Protein AF-A0A256YJS2-F1 (afdb_monomer_lite)

Sequence (309 aa):
MVYIFESTSNKIGFIYLKHQYNNNNFRGDKDERNNIIFSRILRRILLIERIQVTLVKFGATTTSMWKSIVEFSTQYTTWLIVFFVLTLAEEKVPITVTFFNEFIVPLTVFIALVIIGLLIGGFLGKLTKDTLITIGLEDGLAKYKIADTLGGVPVSSILSTIVKWYVFLLFVSQAVEKLLSETAILTETMKSLMSYVPNAILGLLVLLISLVIADFAANRIRVRRVSFGELFAIAVEVVIIFFGVVLALPRLFNIDDPEVFQTSLGVMTQSFQILIVGIAVGLAIAIGLGLKDSIAKVGGKLREGTGQG

Secondary structure (DSSP, 8-state):
---------------------------STTHHHHHHHHHHHHHHHH--HHHHHHHHHTTSS-HHHHHHHHHHHHHHHHHHHHHHHHHHH-TT-HHHHHHIIIIIHHHHHHHHHHHHHHHHHHHHHHHHHHHHHHTTHHHHHHTTTHHHHTTT--HHHHHHHHHHHHHHHHHHHHHHHHHH-TTSHHHHHHHHHHHHHHHHHHHHHHHHHHHHHHHHHHHHHHTS--TTHHHHHHHHHHHHHHHHHHHHHHHHTT---HHHIIIIIHHHHHHHHHHHHHHHHHHHHHHHHHHHHHHHHHHHHHHHHTS--

Structure (mmCIF, N/CA/C/O backbone):
data_AF-A0A256YJS2-F1
#
_entry.id   AF-A0A256YJS2-F1
#
loop_
_atom_site.group_PDB
_atom_site.id
_atom_site.type_symbol
_atom_site.label_atom_id
_atom_site.label_alt_id
_atom_site.label_comp_id
_atom_site.label_asym_id
_atom_site.label_entity_id
_atom_site.label_seq_id
_atom_site.pdbx_PDB_ins_code
_atom_site.Cartn_x
_atom_site.Cartn_y
_atom_site.Cartn_z
_atom_site.occupancy
_atom_site.B_iso_or_equiv
_atom_site.auth_seq_id
_atom_site.auth_comp_id
_atom_site.auth_asym_id
_atom_site.auth_atom_id
_atom_site.pdbx_PDB_model_num
ATOM 1 N N . MET A 1 1 ? 18.464 51.320 -48.155 1.00 30.30 1 MET A N 1
ATOM 2 C CA . MET A 1 1 ? 18.403 51.195 -49.630 1.00 30.30 1 MET A CA 1
ATOM 3 C C . MET A 1 1 ? 18.700 49.743 -49.954 1.00 30.30 1 MET A C 1
ATOM 5 O O . MET A 1 1 ? 19.737 49.294 -49.508 1.00 30.30 1 MET A O 1
ATOM 9 N N . VAL A 1 2 ? 17.897 48.919 -50.616 1.00 31.09 2 VAL A N 1
ATOM 10 C CA . VAL A 1 2 ? 16.600 49.015 -51.297 1.00 31.09 2 VAL A CA 1
A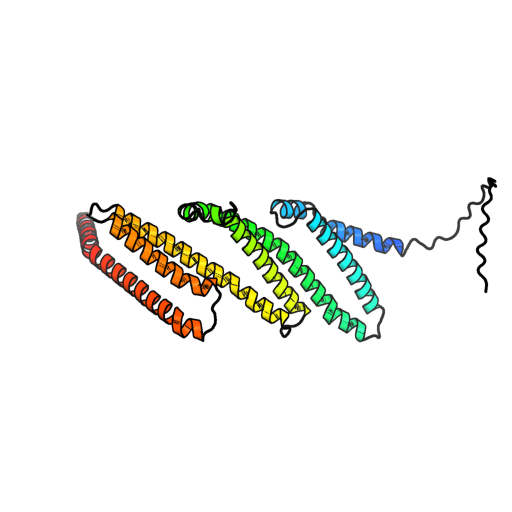TOM 11 C C . VAL A 1 2 ? 16.061 47.571 -51.298 1.00 31.09 2 VAL A C 1
ATOM 13 O O . VAL A 1 2 ? 16.825 46.635 -51.518 1.00 31.09 2 VAL A O 1
ATOM 16 N N . TYR A 1 3 ? 14.771 47.401 -51.011 1.00 30.03 3 TYR A N 1
ATOM 17 C CA . TYR A 1 3 ? 14.003 46.176 -51.257 1.00 30.03 3 TYR A CA 1
ATOM 18 C C . TYR A 1 3 ? 13.788 45.999 -52.760 1.00 30.03 3 TYR A C 1
ATOM 20 O O . TYR A 1 3 ? 13.344 46.967 -53.367 1.00 30.03 3 TYR A O 1
ATOM 28 N N . ILE A 1 4 ? 13.932 44.788 -53.314 1.00 30.95 4 ILE A N 1
ATOM 29 C CA . ILE A 1 4 ? 13.121 44.368 -54.472 1.00 30.95 4 ILE A CA 1
ATOM 30 C C . ILE A 1 4 ? 12.688 42.905 -54.299 1.00 30.95 4 ILE A C 1
ATOM 32 O O . ILE A 1 4 ? 13.479 41.969 -54.376 1.00 30.95 4 ILE A O 1
ATOM 36 N N . PHE A 1 5 ? 11.391 42.769 -54.036 1.00 30.64 5 PHE A N 1
ATOM 37 C CA . PHE A 1 5 ? 10.534 41.639 -54.375 1.00 30.64 5 PHE A CA 1
ATOM 38 C C . PHE A 1 5 ? 10.355 41.638 -55.898 1.00 30.64 5 PHE A C 1
ATOM 40 O O . PHE A 1 5 ? 10.007 42.684 -56.440 1.00 30.64 5 PHE A O 1
ATOM 47 N N . GLU A 1 6 ? 10.471 40.497 -56.577 1.00 29.38 6 GLU A N 1
ATOM 48 C CA . GLU A 1 6 ? 9.817 40.352 -57.879 1.00 29.38 6 GLU A CA 1
ATOM 49 C C . GLU A 1 6 ? 9.182 38.967 -58.017 1.00 29.38 6 GLU A C 1
ATOM 51 O O . GLU A 1 6 ? 9.827 37.921 -58.013 1.00 29.38 6 GLU A O 1
ATOM 56 N N . SER A 1 7 ? 7.855 39.017 -58.050 1.00 30.39 7 SER A N 1
ATOM 57 C CA . SER A 1 7 ? 6.921 37.953 -58.371 1.00 30.39 7 SER A CA 1
ATOM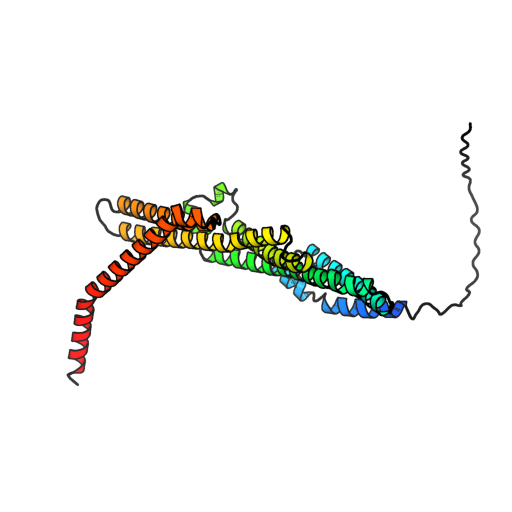 58 C C . SER A 1 7 ? 6.718 37.950 -59.881 1.00 30.39 7 SER A C 1
ATOM 60 O O . SER A 1 7 ? 6.403 38.991 -60.452 1.00 30.39 7 SER A O 1
ATOM 62 N N . THR A 1 8 ? 6.804 36.787 -60.520 1.00 31.95 8 THR A N 1
ATOM 63 C CA . THR A 1 8 ? 6.160 36.562 -61.820 1.00 31.95 8 THR A CA 1
ATOM 64 C C . THR A 1 8 ? 5.556 35.164 -61.871 1.00 31.95 8 THR A C 1
ATOM 66 O O . THR A 1 8 ? 6.207 34.154 -62.112 1.00 31.95 8 THR A O 1
ATOM 69 N N . SER A 1 9 ? 4.246 35.130 -61.646 1.00 34.91 9 SER A N 1
ATOM 70 C CA . SER A 1 9 ? 3.352 34.079 -62.117 1.00 34.91 9 SER A CA 1
ATOM 71 C C . SER A 1 9 ? 3.087 34.290 -63.610 1.00 34.91 9 SER A C 1
ATOM 73 O O . SER A 1 9 ? 2.530 35.328 -63.962 1.00 34.91 9 SER A O 1
ATOM 75 N N . ASN A 1 10 ? 3.357 33.296 -64.468 1.00 27.66 10 ASN A N 1
ATOM 76 C CA . ASN A 1 10 ? 2.477 33.006 -65.609 1.00 27.66 10 ASN A CA 1
ATOM 77 C C . ASN A 1 10 ? 2.738 31.629 -66.264 1.00 27.66 10 ASN A C 1
ATOM 79 O O . ASN A 1 10 ? 3.735 31.416 -66.938 1.00 27.66 10 ASN A O 1
ATOM 83 N N . LYS A 1 11 ? 1.779 30.719 -66.053 1.00 30.27 11 LYS A N 1
ATOM 84 C CA . LYS A 1 11 ? 0.994 29.991 -67.070 1.00 30.27 11 LYS A CA 1
ATOM 85 C C . LYS A 1 11 ? 1.666 29.338 -68.309 1.00 30.27 11 LYS A C 1
ATOM 87 O O . LYS A 1 11 ? 2.123 30.015 -69.217 1.00 30.27 11 LYS A O 1
ATOM 92 N N . ILE A 1 12 ? 1.352 28.033 -68.414 1.00 30.50 12 ILE A N 1
ATOM 93 C CA . ILE A 1 12 ? 1.057 27.194 -69.606 1.00 30.50 12 ILE A CA 1
ATOM 94 C C . ILE A 1 12 ? 2.224 26.382 -70.194 1.00 30.50 12 ILE A C 1
ATOM 96 O O . ILE A 1 12 ? 3.203 26.925 -70.686 1.00 30.50 12 ILE A O 1
ATOM 100 N N . GLY A 1 13 ? 2.035 25.054 -70.237 1.00 28.41 13 GLY A N 1
ATOM 101 C CA . GLY A 1 13 ? 2.868 24.138 -71.020 1.00 28.41 13 GLY A CA 1
ATOM 102 C C . GLY A 1 13 ? 2.648 22.655 -70.706 1.00 28.41 13 GLY A C 1
ATOM 103 O O . GLY A 1 13 ? 3.563 21.985 -70.245 1.00 28.41 13 GLY A O 1
ATOM 104 N N . PHE A 1 14 ? 1.442 22.129 -70.943 1.00 32.56 14 PHE A N 1
ATOM 105 C CA . PHE A 1 14 ? 1.222 20.682 -71.068 1.00 32.56 14 PHE A CA 1
ATOM 106 C C . PHE A 1 14 ? 1.940 20.188 -72.332 1.00 32.56 14 PHE A C 1
ATOM 108 O O . PHE A 1 14 ? 1.464 20.474 -73.427 1.00 32.56 14 PHE A O 1
ATOM 115 N N . ILE A 1 15 ? 3.033 19.430 -72.205 1.00 36.19 15 ILE A N 1
ATOM 116 C CA . ILE A 1 15 ? 3.540 18.575 -73.289 1.00 36.19 15 ILE A CA 1
ATOM 117 C C . ILE A 1 15 ? 3.984 17.233 -72.699 1.00 36.19 15 ILE A C 1
ATOM 119 O O . ILE A 1 15 ? 4.906 17.137 -71.894 1.00 36.19 15 ILE A O 1
ATOM 123 N N . TYR A 1 16 ? 3.264 16.200 -73.124 1.00 32.75 16 TYR A N 1
ATOM 124 C CA . TYR A 1 16 ? 3.598 14.785 -73.030 1.00 32.75 16 TYR A CA 1
ATOM 125 C C . TYR A 1 16 ? 5.025 14.502 -73.507 1.00 32.75 16 TYR A C 1
ATOM 127 O O . TYR A 1 16 ? 5.319 14.832 -74.647 1.00 32.75 16 TYR A O 1
ATOM 135 N N . LEU A 1 17 ? 5.818 13.731 -72.753 1.00 33.88 17 LEU A N 1
ATOM 136 C CA . LEU A 1 17 ? 6.709 12.730 -73.353 1.00 33.88 17 LEU A CA 1
ATOM 137 C C . LEU A 1 17 ? 6.884 11.509 -72.434 1.00 33.88 17 LEU A C 1
ATOM 139 O O . LEU A 1 17 ? 7.358 11.580 -71.305 1.00 33.88 17 LEU A O 1
ATOM 143 N N . LYS A 1 18 ? 6.458 10.374 -72.989 1.00 31.28 18 LYS A N 1
ATOM 144 C CA . LYS A 1 18 ? 6.558 8.995 -72.513 1.00 31.28 18 LYS A CA 1
ATOM 145 C C . LYS A 1 18 ? 7.752 8.348 -73.220 1.00 31.28 18 LYS A C 1
ATOM 147 O O . LYS A 1 18 ? 7.664 8.185 -74.429 1.00 31.28 18 LYS A O 1
ATOM 152 N N . HIS A 1 19 ? 8.807 7.995 -72.481 1.00 32.94 19 HIS A N 1
ATOM 153 C CA . HIS A 1 19 ? 9.897 7.024 -72.762 1.00 32.94 19 HIS A CA 1
ATOM 154 C C . HIS A 1 19 ? 11.110 7.467 -71.916 1.00 32.94 19 HIS A C 1
ATOM 156 O O . HIS A 1 19 ? 11.418 8.646 -71.900 1.00 32.94 19 HIS A O 1
ATOM 162 N N . GLN A 1 20 ? 11.835 6.656 -71.149 1.00 34.19 20 GLN A N 1
ATOM 163 C CA . GLN A 1 20 ? 12.328 5.307 -71.383 1.00 34.19 20 GLN A CA 1
ATOM 164 C C . GLN A 1 20 ? 12.444 4.546 -70.057 1.00 34.19 20 GLN A C 1
ATOM 166 O O . GLN A 1 20 ? 12.864 5.083 -69.034 1.00 34.19 20 GLN A O 1
ATOM 171 N N . TYR A 1 21 ? 12.123 3.262 -70.133 1.00 36.22 21 TYR A N 1
ATOM 172 C CA . TYR A 1 21 ? 12.424 2.236 -69.148 1.00 36.22 21 TYR A CA 1
ATOM 173 C C . TYR A 1 21 ? 13.937 1.970 -69.208 1.00 36.22 21 TYR A C 1
ATOM 175 O O . TYR A 1 21 ? 14.417 1.467 -70.221 1.00 36.22 21 TYR A O 1
ATOM 183 N N . ASN A 1 22 ? 14.699 2.320 -68.168 1.00 32.09 22 ASN A N 1
ATOM 184 C CA . ASN A 1 22 ? 16.084 1.864 -68.035 1.00 32.09 22 ASN A CA 1
ATOM 185 C C . ASN A 1 22 ? 16.270 1.148 -66.696 1.00 32.09 22 ASN A C 1
ATOM 187 O O . ASN A 1 22 ? 16.395 1.749 -65.631 1.00 32.09 22 ASN A O 1
ATOM 191 N N . ASN A 1 23 ? 16.221 -0.171 -66.813 1.00 40.12 23 ASN A N 1
ATOM 192 C CA . ASN A 1 23 ? 16.629 -1.161 -65.841 1.00 40.12 23 ASN A CA 1
ATOM 193 C C . ASN A 1 23 ? 18.144 -1.042 -65.635 1.00 40.12 23 ASN A C 1
ATOM 195 O O . ASN A 1 23 ? 18.861 -1.155 -66.621 1.00 40.12 23 ASN A O 1
ATOM 199 N N . ASN A 1 24 ? 18.599 -0.789 -64.402 1.00 38.22 24 ASN A N 1
ATOM 200 C CA . ASN A 1 24 ? 19.856 -1.287 -63.818 1.00 38.22 24 ASN A CA 1
ATOM 201 C C . ASN A 1 24 ? 20.156 -0.560 -62.498 1.00 38.22 24 ASN A C 1
ATOM 203 O O . ASN A 1 24 ? 20.776 0.498 -62.490 1.00 38.22 24 ASN A O 1
ATOM 207 N N . ASN A 1 25 ? 19.748 -1.154 -61.373 1.00 34.34 25 ASN A N 1
ATOM 208 C CA . ASN A 1 25 ? 20.649 -1.361 -60.233 1.00 34.34 25 ASN A CA 1
ATOM 209 C C . ASN A 1 25 ? 19.968 -2.228 -59.166 1.00 34.34 25 ASN A C 1
ATOM 211 O O . ASN A 1 25 ? 19.361 -1.753 -58.209 1.00 34.34 25 ASN A O 1
ATOM 215 N N . PHE A 1 26 ? 20.127 -3.542 -59.332 1.00 45.09 26 PHE A N 1
ATOM 216 C CA . PHE A 1 26 ? 20.012 -4.525 -58.259 1.00 45.09 26 PHE A CA 1
ATOM 217 C C . PHE A 1 26 ? 21.102 -4.255 -57.215 1.00 45.09 26 PHE A C 1
ATOM 219 O O . PHE A 1 26 ? 22.196 -4.813 -57.277 1.00 45.09 26 PHE A O 1
ATOM 226 N N . ARG A 1 27 ? 20.822 -3.363 -56.264 1.00 47.16 27 ARG A N 1
ATOM 227 C CA . ARG A 1 27 ? 21.679 -3.141 -55.089 1.00 47.16 27 ARG A CA 1
ATOM 228 C C . ARG A 1 27 ? 20.911 -2.610 -53.869 1.00 47.16 27 ARG A C 1
ATOM 230 O O . ARG A 1 27 ? 21.462 -1.854 -53.085 1.00 47.16 27 ARG A O 1
ATOM 237 N N . GLY A 1 28 ? 19.648 -3.023 -53.712 1.00 43.34 28 GLY A N 1
ATOM 238 C CA . GLY A 1 28 ? 18.776 -2.607 -52.598 1.00 43.34 28 GLY A CA 1
ATOM 239 C C . GLY A 1 28 ? 18.196 -3.732 -51.727 1.00 43.34 28 GLY A C 1
ATOM 240 O O . GLY A 1 28 ? 17.506 -3.447 -50.765 1.00 43.34 28 GLY A O 1
ATOM 241 N N . ASP A 1 29 ? 18.461 -5.011 -52.014 1.00 44.81 29 ASP A N 1
ATOM 242 C CA . ASP A 1 29 ? 17.643 -6.115 -51.461 1.00 44.81 29 ASP A CA 1
ATOM 243 C C . ASP A 1 29 ? 18.334 -6.951 -50.355 1.00 44.81 29 ASP A C 1
ATOM 245 O O . ASP A 1 29 ? 17.855 -8.014 -49.965 1.00 44.81 29 ASP A O 1
ATOM 249 N N . LYS A 1 30 ? 19.497 -6.549 -49.828 1.00 46.41 30 LYS A N 1
ATOM 250 C CA . LYS A 1 30 ? 20.119 -7.276 -48.693 1.00 46.41 30 LYS A CA 1
ATOM 251 C C . LYS A 1 30 ? 20.007 -6.546 -47.358 1.00 46.41 30 LYS A C 1
ATOM 253 O O . LYS A 1 30 ? 19.754 -7.212 -46.358 1.00 46.41 30 LYS A O 1
ATOM 258 N N . ASP A 1 31 ? 20.045 -5.218 -47.355 1.00 44.56 31 ASP A N 1
ATOM 259 C CA . ASP A 1 31 ? 19.907 -4.438 -46.119 1.00 44.56 31 ASP A CA 1
ATOM 260 C C . ASP A 1 31 ? 18.442 -4.218 -45.714 1.00 44.56 31 ASP A C 1
ATOM 262 O O . ASP A 1 31 ? 18.120 -4.174 -44.528 1.00 44.56 31 ASP A O 1
ATOM 266 N N . GLU A 1 32 ? 17.516 -4.210 -46.677 1.00 44.19 32 GLU A N 1
ATOM 267 C CA . GLU A 1 32 ? 16.087 -4.063 -46.389 1.00 44.19 32 GLU A CA 1
ATOM 268 C C . GLU A 1 32 ? 15.458 -5.364 -45.858 1.00 44.19 32 GLU A C 1
ATOM 270 O O . GLU A 1 32 ? 14.508 -5.321 -45.084 1.00 44.19 32 GLU A O 1
ATOM 275 N N . ARG A 1 33 ? 16.022 -6.543 -46.167 1.00 45.91 33 ARG A N 1
ATOM 276 C CA . ARG A 1 33 ? 15.483 -7.839 -45.703 1.00 45.91 33 ARG A CA 1
ATOM 277 C C . ARG A 1 33 ? 15.762 -8.156 -44.233 1.00 45.91 33 ARG A C 1
ATOM 279 O O . ARG A 1 33 ? 14.938 -8.825 -43.605 1.00 45.91 33 ARG A O 1
ATOM 286 N N . ASN A 1 34 ? 16.856 -7.659 -43.660 1.00 45.38 34 ASN A N 1
ATOM 287 C CA . ASN A 1 34 ? 17.227 -7.971 -42.274 1.00 45.38 34 ASN A CA 1
ATOM 288 C C . ASN A 1 34 ? 16.358 -7.227 -41.240 1.00 45.38 34 ASN A C 1
ATOM 290 O O . ASN A 1 34 ? 16.060 -7.778 -40.180 1.00 45.38 34 ASN A O 1
ATOM 294 N N . ASN A 1 35 ? 15.821 -6.052 -41.588 1.00 48.25 35 ASN A N 1
ATOM 295 C CA . ASN A 1 35 ? 14.895 -5.295 -40.731 1.00 48.25 35 ASN A CA 1
ATOM 296 C C . ASN A 1 35 ? 13.455 -5.863 -40.697 1.00 48.25 35 ASN A C 1
ATOM 298 O O . ASN A 1 35 ? 12.666 -5.537 -39.804 1.00 48.25 35 ASN A O 1
ATOM 302 N N . ILE A 1 36 ? 13.091 -6.758 -41.625 1.00 54.09 36 ILE A N 1
ATOM 303 C CA . ILE A 1 36 ? 11.715 -7.283 -41.755 1.00 54.09 36 ILE A CA 1
ATOM 304 C C . ILE A 1 36 ? 11.536 -8.613 -40.996 1.00 54.09 36 ILE A C 1
ATOM 306 O O . ILE A 1 36 ? 10.408 -9.037 -40.730 1.00 54.09 36 ILE A O 1
ATOM 310 N N . ILE A 1 37 ? 12.620 -9.306 -40.637 1.00 57.62 37 ILE A N 1
ATOM 311 C CA . ILE A 1 37 ? 12.537 -10.609 -39.953 1.00 57.62 37 ILE A CA 1
ATOM 312 C C . ILE A 1 37 ? 12.314 -10.413 -38.449 1.00 57.62 37 ILE A C 1
ATOM 314 O O . ILE A 1 37 ? 11.417 -11.025 -37.868 1.00 57.62 37 ILE A O 1
ATOM 318 N N . PHE A 1 38 ? 13.066 -9.509 -37.823 1.00 52.19 38 PHE A N 1
ATOM 319 C CA . PHE A 1 38 ? 13.037 -9.340 -36.370 1.00 52.19 38 PHE A CA 1
ATOM 320 C C . PHE A 1 38 ? 11.762 -8.640 -35.868 1.00 52.19 38 PHE A C 1
ATOM 322 O O . PHE A 1 38 ? 11.139 -9.086 -34.903 1.00 52.19 38 PHE A O 1
ATOM 329 N N . SER A 1 39 ? 11.288 -7.624 -36.597 1.00 53.19 39 SER A N 1
ATOM 330 C CA . SER A 1 39 ? 10.003 -6.957 -36.334 1.00 53.19 39 SER A CA 1
ATOM 331 C C . SER A 1 39 ? 8.805 -7.911 -36.451 1.00 53.19 39 SER A C 1
ATOM 333 O O . SER A 1 39 ? 7.825 -7.765 -35.718 1.00 53.19 39 SER A O 1
ATOM 335 N N . ARG A 1 40 ? 8.893 -8.945 -37.303 1.00 56.50 40 ARG A N 1
ATOM 336 C CA . ARG A 1 40 ? 7.886 -10.016 -37.397 1.00 56.50 40 ARG A CA 1
ATOM 337 C C . ARG A 1 40 ? 7.896 -10.960 -36.189 1.00 56.50 40 ARG A C 1
ATOM 339 O O . ARG A 1 40 ? 6.823 -11.411 -35.787 1.00 56.50 40 ARG A O 1
ATOM 346 N N . ILE A 1 41 ? 9.061 -11.246 -35.604 1.00 57.44 41 ILE A N 1
ATOM 347 C CA . ILE A 1 41 ? 9.202 -12.149 -34.446 1.00 57.44 41 ILE A CA 1
ATOM 348 C C . ILE A 1 41 ? 8.777 -11.445 -33.151 1.00 57.44 41 ILE A C 1
ATOM 350 O O . ILE A 1 41 ? 7.949 -11.985 -32.417 1.00 57.44 41 ILE A O 1
ATOM 354 N N . LEU A 1 42 ? 9.240 -10.212 -32.912 1.00 53.41 42 LEU A N 1
ATOM 355 C CA . LEU A 1 42 ? 8.804 -9.405 -31.764 1.00 53.41 42 LEU A CA 1
ATOM 356 C C . LEU A 1 42 ? 7.297 -9.139 -31.793 1.00 53.41 42 LEU A C 1
ATOM 358 O O . LEU A 1 42 ? 6.638 -9.293 -30.766 1.00 53.41 42 LEU A O 1
ATOM 362 N N . ARG A 1 43 ? 6.721 -8.841 -32.970 1.00 52.91 43 ARG A N 1
ATOM 363 C CA . ARG A 1 43 ? 5.261 -8.735 -33.106 1.00 52.91 43 ARG A CA 1
ATOM 364 C C . ARG A 1 43 ? 4.552 -10.017 -32.687 1.00 52.91 43 ARG A C 1
ATOM 366 O O . ARG A 1 43 ? 3.554 -9.924 -31.993 1.00 52.91 43 ARG A O 1
ATOM 373 N N . ARG A 1 44 ? 5.033 -11.204 -33.067 1.00 54.34 44 ARG A N 1
ATOM 374 C CA . ARG A 1 44 ? 4.370 -12.467 -32.690 1.00 54.34 44 ARG A CA 1
ATOM 375 C C . ARG A 1 44 ? 4.471 -12.796 -31.198 1.00 54.34 44 ARG A C 1
ATOM 377 O O . ARG A 1 44 ? 3.577 -13.464 -30.692 1.00 54.34 44 ARG A O 1
ATOM 384 N N . ILE A 1 45 ? 5.518 -12.340 -30.510 1.00 55.75 45 ILE A N 1
ATOM 385 C CA . ILE A 1 45 ? 5.739 -12.627 -29.082 1.00 55.75 45 ILE A CA 1
ATOM 386 C C . ILE A 1 45 ? 5.041 -11.597 -28.175 1.00 55.75 45 ILE A C 1
ATOM 388 O O . ILE A 1 45 ? 4.454 -11.981 -27.169 1.00 55.75 45 ILE A O 1
ATOM 392 N N . LEU A 1 46 ? 5.048 -10.305 -28.533 1.00 52.62 46 LEU A N 1
ATOM 393 C CA . LEU A 1 46 ? 4.414 -9.233 -27.744 1.00 52.62 46 LEU A CA 1
ATOM 394 C C . LEU A 1 46 ? 2.931 -8.993 -28.090 1.00 52.62 46 LEU A C 1
ATOM 396 O O . LEU A 1 46 ? 2.193 -8.499 -27.240 1.00 52.62 46 LEU A O 1
ATOM 400 N N . LEU A 1 47 ? 2.457 -9.371 -29.288 1.00 54.22 47 LEU A N 1
ATOM 401 C CA . LEU A 1 47 ? 1.036 -9.290 -29.680 1.00 54.22 47 LEU A CA 1
ATOM 402 C C . LEU A 1 47 ? 0.276 -10.582 -29.378 1.00 54.22 47 LEU A C 1
ATOM 404 O O . LEU A 1 47 ? -0.500 -11.078 -30.198 1.00 54.22 47 LEU A O 1
ATOM 408 N N . ILE A 1 48 ? 0.465 -11.147 -28.192 1.00 56.75 48 ILE A N 1
ATOM 409 C CA . ILE A 1 48 ? -0.489 -12.142 -27.721 1.00 56.75 48 ILE A CA 1
ATOM 410 C C . ILE A 1 48 ? -1.776 -11.365 -27.398 1.00 56.75 48 ILE A C 1
ATOM 412 O O . ILE A 1 48 ? -1.923 -10.838 -26.298 1.00 56.75 48 ILE A O 1
ATOM 416 N N . GLU A 1 49 ? -2.714 -11.277 -28.351 1.00 57.62 49 GLU A N 1
ATOM 417 C CA . GLU A 1 49 ? -4.045 -10.656 -28.168 1.00 57.62 49 GLU A CA 1
ATOM 418 C C . GLU A 1 49 ? -4.722 -11.131 -26.871 1.00 57.62 49 GLU A C 1
ATOM 420 O O . GLU A 1 49 ? -5.404 -10.367 -26.189 1.00 57.62 49 GLU A O 1
ATOM 425 N N . ARG A 1 50 ? -4.463 -12.382 -26.465 1.00 60.97 50 ARG A N 1
ATOM 426 C CA . ARG A 1 50 ? -4.927 -12.943 -25.189 1.00 60.97 50 ARG A CA 1
ATOM 427 C C . ARG A 1 50 ? -4.482 -12.142 -23.963 1.00 60.97 50 ARG A C 1
ATOM 429 O O . ARG A 1 50 ? -5.278 -12.012 -23.040 1.00 60.97 50 ARG A O 1
ATOM 436 N N . ILE A 1 51 ? -3.252 -11.624 -23.918 1.00 63.31 51 ILE A N 1
ATOM 437 C CA . ILE A 1 51 ? -2.745 -10.875 -22.755 1.00 63.31 51 ILE A CA 1
ATOM 438 C C . ILE A 1 51 ? -3.455 -9.524 -22.664 1.00 63.31 51 ILE A C 1
ATOM 440 O O . ILE A 1 51 ? -3.923 -9.157 -21.589 1.00 63.31 51 ILE A O 1
ATOM 444 N N . GLN A 1 52 ? -3.622 -8.840 -23.799 1.00 69.31 52 GLN A N 1
ATOM 445 C CA . GLN A 1 52 ? -4.375 -7.589 -23.873 1.00 69.31 52 GLN A CA 1
ATOM 446 C C . GLN A 1 52 ? -5.808 -7.772 -23.369 1.00 69.31 52 GLN A C 1
ATOM 448 O O . GLN A 1 52 ? -6.253 -7.031 -22.496 1.00 69.31 52 GLN A O 1
ATOM 453 N N . VAL A 1 53 ? -6.527 -8.774 -23.886 1.00 66.88 53 VAL A N 1
ATOM 454 C CA . VAL A 1 53 ? -7.924 -9.030 -23.502 1.00 66.88 53 VAL A CA 1
ATOM 455 C C . VAL A 1 53 ? -8.034 -9.316 -22.005 1.00 66.88 53 VAL A C 1
ATOM 457 O O . VAL A 1 53 ? -8.928 -8.792 -21.343 1.00 66.88 53 VAL A O 1
ATOM 460 N N . THR A 1 54 ? -7.101 -10.085 -21.445 1.00 67.31 54 THR A N 1
ATOM 461 C CA . THR A 1 54 ? -7.072 -10.387 -20.012 1.00 67.31 54 THR A CA 1
ATOM 462 C C . THR A 1 54 ? -6.775 -9.141 -19.169 1.00 67.31 54 THR A C 1
ATOM 464 O O . THR A 1 54 ? -7.523 -8.843 -18.241 1.00 67.31 54 THR A O 1
ATOM 467 N N . LEU A 1 55 ? -5.744 -8.363 -19.504 1.00 66.62 55 LEU A N 1
ATOM 468 C CA . LEU A 1 55 ? -5.347 -7.172 -18.740 1.00 66.62 55 LEU A CA 1
ATOM 469 C C . LEU A 1 55 ? -6.379 -6.040 -18.810 1.00 66.62 55 LEU A C 1
ATOM 471 O O . LEU A 1 55 ? -6.637 -5.383 -17.799 1.00 66.62 55 LEU A O 1
ATOM 475 N N . VAL A 1 56 ? -7.008 -5.849 -19.973 1.00 72.25 56 VAL A N 1
ATOM 476 C CA . VAL A 1 56 ? -8.097 -4.880 -20.157 1.00 72.25 56 VAL A CA 1
ATOM 477 C C . VAL A 1 56 ? -9.341 -5.326 -19.388 1.00 72.25 56 VAL A C 1
ATOM 479 O O . VAL A 1 56 ? -9.946 -4.520 -18.683 1.00 72.25 56 VAL A O 1
ATOM 482 N N . LYS A 1 57 ? -9.687 -6.622 -19.418 1.00 72.75 57 LYS A N 1
ATOM 483 C CA . LYS A 1 57 ? -10.794 -7.184 -18.619 1.00 72.75 57 LYS A CA 1
ATOM 484 C C . LYS A 1 57 ? -10.573 -7.020 -17.111 1.00 72.75 57 LYS A C 1
ATOM 486 O O . LYS A 1 57 ? -11.531 -6.848 -16.355 1.00 72.75 57 LYS A O 1
ATOM 491 N N . PHE A 1 58 ? -9.325 -7.073 -16.654 1.00 65.88 58 PHE A N 1
ATOM 492 C CA . PHE A 1 58 ? -8.978 -6.828 -15.254 1.00 65.88 58 PHE A CA 1
ATOM 493 C C . PHE A 1 58 ? -8.908 -5.340 -14.882 1.00 65.88 58 PHE A C 1
ATOM 495 O O . PHE A 1 58 ? -8.719 -5.035 -13.710 1.00 65.88 58 PHE A O 1
ATOM 502 N N . GLY A 1 59 ? -9.101 -4.414 -15.831 1.00 65.31 59 GLY A N 1
ATOM 503 C CA . GLY A 1 59 ? -8.998 -2.972 -15.579 1.00 65.31 59 GLY A CA 1
ATOM 504 C C . GLY A 1 59 ? -7.573 -2.513 -15.250 1.00 65.31 59 GLY A C 1
ATOM 505 O O . GLY A 1 59 ? -7.377 -1.411 -14.731 1.00 65.31 59 GLY A O 1
ATOM 506 N N . ALA A 1 60 ? -6.575 -3.357 -15.533 1.00 66.75 60 ALA A N 1
ATOM 507 C CA . ALA A 1 60 ? -5.179 -3.070 -15.242 1.00 66.75 60 ALA A CA 1
ATOM 508 C C . ALA A 1 60 ? -4.598 -2.041 -16.221 1.00 66.75 60 ALA A C 1
ATOM 510 O O . ALA A 1 60 ? -3.827 -1.173 -15.821 1.00 66.75 60 ALA A O 1
ATOM 511 N N . THR A 1 61 ? -5.020 -2.089 -17.488 1.00 69.50 61 THR A N 1
ATOM 512 C CA . THR A 1 61 ? -4.649 -1.125 -18.537 1.00 69.50 61 THR A CA 1
ATOM 513 C C . THR A 1 61 ? -5.832 -0.874 -19.475 1.00 69.50 61 THR A C 1
ATOM 515 O O . THR A 1 61 ? -6.719 -1.718 -19.605 1.00 69.50 61 THR A O 1
ATOM 518 N N . THR A 1 62 ? -5.880 0.289 -20.128 1.00 77.56 62 THR A N 1
ATOM 519 C CA . THR A 1 62 ? -6.824 0.538 -21.232 1.00 77.56 62 THR A CA 1
ATOM 520 C C . THR A 1 62 ? -6.251 0.002 -22.547 1.00 77.56 62 THR A C 1
ATOM 522 O O . THR A 1 62 ? -5.037 -0.148 -22.683 1.00 77.56 62 THR A O 1
ATOM 525 N N . THR A 1 63 ? -7.097 -0.235 -23.557 1.00 76.56 63 THR A N 1
ATOM 526 C CA . THR A 1 63 ? -6.642 -0.649 -24.900 1.00 76.56 63 THR A CA 1
ATOM 527 C C . THR A 1 63 ? -5.621 0.325 -25.494 1.00 76.56 63 THR A C 1
ATOM 529 O O . THR A 1 63 ? -4.652 -0.102 -26.120 1.00 76.56 63 THR A O 1
ATOM 532 N N . SER A 1 64 ? -5.812 1.630 -25.270 1.00 76.25 64 SER A N 1
ATOM 533 C CA . SER A 1 64 ? -4.869 2.656 -25.715 1.00 76.25 64 SER A CA 1
ATOM 534 C C . SER A 1 64 ? -3.544 2.578 -24.960 1.00 76.25 64 SER A C 1
ATOM 536 O O . SER A 1 64 ? -2.501 2.542 -25.601 1.00 76.25 64 SER A O 1
ATOM 538 N N . MET A 1 65 ? -3.570 2.466 -23.626 1.00 71.81 65 MET A N 1
ATOM 539 C CA . MET A 1 65 ? -2.349 2.343 -22.821 1.00 71.81 65 MET A CA 1
ATOM 540 C C . MET A 1 65 ? -1.571 1.071 -23.154 1.00 71.81 65 MET A C 1
ATOM 542 O O . MET A 1 65 ? -0.353 1.125 -23.268 1.00 71.81 65 MET A O 1
ATOM 546 N N . TRP A 1 66 ? -2.253 -0.058 -23.361 1.00 77.50 66 TRP A N 1
ATOM 547 C CA . TRP A 1 66 ? -1.603 -1.302 -23.771 1.00 77.50 66 TRP A CA 1
ATOM 548 C C . TRP A 1 66 ? -0.879 -1.145 -25.108 1.00 77.50 66 TRP A C 1
ATOM 550 O O . TRP A 1 66 ? 0.286 -1.518 -25.233 1.00 77.50 66 TRP A O 1
ATOM 560 N N . LYS A 1 67 ? -1.546 -0.534 -26.093 1.00 78.12 67 LYS A N 1
ATOM 561 C CA . LYS A 1 67 ? -0.941 -0.248 -27.394 1.00 78.12 67 LYS A CA 1
ATOM 562 C C . LYS A 1 67 ? 0.295 0.642 -27.244 1.00 78.12 67 LYS A C 1
ATOM 564 O O . LYS A 1 67 ? 1.335 0.302 -27.797 1.00 78.12 67 LYS A O 1
ATOM 569 N N . SER A 1 68 ? 0.214 1.703 -26.440 1.00 81.06 68 SER A N 1
ATOM 570 C CA . SER A 1 68 ? 1.355 2.581 -26.163 1.00 81.06 68 SER A CA 1
ATOM 571 C C . SER A 1 68 ? 2.512 1.854 -25.475 1.00 81.06 68 SER A C 1
ATOM 573 O O . SER A 1 68 ? 3.657 2.071 -25.853 1.00 81.06 68 SER A O 1
ATOM 575 N N . ILE A 1 69 ? 2.238 0.968 -24.511 1.00 78.31 69 ILE A N 1
ATOM 576 C CA . ILE A 1 69 ? 3.272 0.156 -23.848 1.00 78.31 69 ILE A CA 1
ATOM 577 C C . ILE A 1 69 ? 3.970 -0.740 -24.873 1.00 78.31 69 ILE A C 1
ATOM 579 O O . ILE A 1 69 ? 5.194 -0.745 -24.947 1.00 78.31 69 ILE A O 1
ATOM 583 N N . VAL A 1 70 ? 3.206 -1.460 -25.697 1.00 77.62 70 VAL A N 1
ATOM 584 C CA . VAL A 1 70 ? 3.765 -2.362 -26.714 1.00 77.62 70 VAL A CA 1
ATOM 585 C C . VAL A 1 70 ? 4.572 -1.591 -27.761 1.00 77.62 70 VAL A C 1
ATOM 587 O O . VAL A 1 70 ? 5.663 -2.028 -28.131 1.00 77.62 70 VAL A O 1
ATOM 590 N N . GLU A 1 71 ? 4.067 -0.450 -28.233 1.00 78.38 71 GLU A N 1
ATOM 591 C CA . GLU A 1 71 ? 4.767 0.416 -29.189 1.00 78.38 71 GLU A CA 1
ATOM 592 C C . GLU A 1 71 ? 6.072 0.950 -28.599 1.00 78.38 71 GLU A C 1
ATOM 594 O O . GLU A 1 71 ? 7.125 0.809 -29.222 1.00 78.38 71 GLU A O 1
ATOM 599 N N . PHE A 1 72 ? 6.023 1.468 -27.371 1.00 79.25 72 PHE A N 1
ATOM 600 C CA . PHE A 1 72 ? 7.200 1.948 -26.660 1.00 79.25 72 PHE A CA 1
ATOM 601 C C . PHE A 1 72 ? 8.232 0.836 -26.450 1.00 79.25 72 PHE A C 1
ATOM 603 O O . PHE A 1 72 ? 9.395 1.020 -26.796 1.00 79.25 72 PHE A O 1
ATOM 610 N N . SER A 1 73 ? 7.823 -0.339 -25.957 1.00 77.00 73 SER A N 1
ATOM 611 C CA . SER A 1 73 ? 8.723 -1.482 -25.769 1.00 77.00 73 SER A CA 1
ATOM 612 C C . SER A 1 73 ? 9.349 -1.933 -27.087 1.00 77.00 73 SER A C 1
ATOM 614 O O . SER A 1 73 ? 10.549 -2.173 -27.142 1.00 77.00 73 SER A O 1
ATOM 616 N N . THR A 1 74 ? 8.567 -1.989 -28.168 1.00 76.50 74 THR A N 1
ATOM 617 C CA . THR A 1 74 ? 9.072 -2.370 -29.496 1.00 76.50 74 THR A CA 1
ATOM 618 C C . THR A 1 74 ? 10.104 -1.363 -30.007 1.00 76.50 74 THR A C 1
ATOM 620 O O . THR A 1 74 ? 11.169 -1.753 -30.494 1.00 76.50 74 THR A O 1
ATOM 623 N N . GLN A 1 75 ? 9.814 -0.066 -29.878 1.00 79.62 75 GLN A N 1
ATOM 624 C CA . GLN A 1 75 ? 10.727 1.001 -30.275 1.00 79.62 75 GLN A CA 1
ATOM 625 C C . GLN A 1 75 ? 12.004 0.975 -29.428 1.00 79.62 75 GLN A C 1
ATOM 627 O O . GLN A 1 75 ? 13.102 1.012 -29.980 1.00 79.62 75 GLN A O 1
ATOM 632 N N . TYR A 1 76 ? 11.873 0.840 -28.110 1.00 79.88 76 TYR A N 1
ATOM 633 C CA . TYR A 1 76 ? 12.993 0.753 -27.180 1.00 79.88 76 TYR A CA 1
ATOM 634 C C . TYR A 1 76 ? 13.910 -0.438 -27.488 1.00 79.88 76 TYR A C 1
ATOM 636 O O . TYR A 1 76 ? 15.114 -0.253 -27.642 1.00 79.88 76 TYR A O 1
ATOM 644 N N . THR A 1 77 ? 13.357 -1.643 -27.675 1.00 79.38 77 THR A N 1
ATOM 645 C CA . THR A 1 77 ? 14.139 -2.834 -28.050 1.00 79.38 77 THR A CA 1
ATOM 646 C C . THR A 1 77 ? 14.837 -2.670 -29.401 1.00 79.38 77 THR A C 1
ATOM 648 O O . THR A 1 77 ? 15.953 -3.150 -29.578 1.00 79.38 77 THR A O 1
ATOM 651 N N . THR A 1 78 ? 14.221 -1.965 -30.353 1.00 76.62 78 THR A N 1
ATOM 652 C CA . THR A 1 78 ? 14.855 -1.683 -31.649 1.00 76.62 78 THR A CA 1
ATOM 653 C C . THR A 1 78 ? 16.079 -0.783 -31.474 1.00 76.62 78 THR A C 1
ATOM 655 O O . THR A 1 78 ? 17.163 -1.121 -31.948 1.00 76.62 78 THR A O 1
ATOM 658 N N . TRP A 1 79 ? 15.935 0.325 -30.741 1.00 80.56 79 TRP A N 1
ATOM 659 C CA . TRP A 1 79 ? 17.048 1.234 -30.452 1.00 80.56 79 TRP A CA 1
ATOM 660 C C . TRP A 1 79 ? 18.144 0.576 -29.612 1.00 80.56 79 TRP A C 1
ATOM 662 O O . TRP A 1 79 ? 19.320 0.821 -29.870 1.00 80.56 79 TRP A O 1
ATOM 672 N N . LEU A 1 80 ? 17.778 -0.306 -28.678 1.00 81.38 80 LEU A N 1
ATOM 673 C CA . LEU A 1 80 ? 18.721 -1.124 -27.913 1.00 81.38 80 LEU A CA 1
ATOM 674 C C . LEU A 1 80 ? 19.638 -1.950 -28.814 1.00 81.38 80 LEU A C 1
ATOM 676 O O . LEU A 1 80 ? 20.846 -1.966 -28.599 1.00 81.38 80 LEU A O 1
ATOM 680 N N . ILE A 1 81 ? 19.076 -2.627 -29.818 1.00 82.00 81 ILE A N 1
ATOM 681 C CA . ILE A 1 81 ? 19.852 -3.469 -30.739 1.00 82.00 81 ILE A CA 1
ATOM 682 C C . ILE A 1 81 ? 20.768 -2.611 -31.603 1.00 82.00 81 ILE A C 1
ATOM 684 O O . ILE A 1 81 ? 21.930 -2.964 -31.778 1.00 82.00 81 ILE A O 1
ATOM 688 N N . VAL A 1 82 ? 20.274 -1.478 -32.110 1.00 81.44 82 VAL A N 1
ATOM 689 C CA . VAL A 1 82 ? 21.098 -0.536 -32.880 1.00 81.44 82 VAL A CA 1
ATOM 690 C C . VAL A 1 82 ? 22.286 -0.069 -32.041 1.00 81.44 82 VAL A C 1
ATOM 692 O O . VAL A 1 82 ? 23.421 -0.172 -32.496 1.00 81.44 82 VAL A O 1
ATOM 695 N N . PHE A 1 83 ? 22.045 0.366 -30.801 1.00 79.88 83 PHE A N 1
ATOM 696 C CA . PHE A 1 83 ? 23.112 0.775 -29.888 1.00 79.88 83 PHE A CA 1
ATOM 697 C C . PHE A 1 83 ? 24.088 -0.362 -29.596 1.00 79.88 83 PHE A C 1
ATOM 699 O O . PHE A 1 83 ? 25.289 -0.156 -29.691 1.00 79.88 83 PHE A O 1
ATOM 706 N N . PHE A 1 84 ? 23.590 -1.564 -29.307 1.00 81.00 84 PHE A N 1
ATOM 707 C CA . PHE A 1 84 ? 24.430 -2.726 -29.030 1.00 81.00 84 PHE A CA 1
ATOM 708 C C . PHE A 1 84 ? 25.332 -3.088 -30.220 1.00 81.00 84 PHE A C 1
ATOM 710 O O . PHE A 1 84 ? 26.523 -3.329 -30.043 1.00 81.00 84 PHE A O 1
ATOM 717 N N . VAL A 1 85 ? 24.794 -3.076 -31.444 1.00 81.81 85 VAL A N 1
ATOM 718 C CA . VAL A 1 85 ? 25.572 -3.329 -32.668 1.00 81.81 85 VAL A CA 1
ATOM 719 C C . VAL A 1 85 ? 26.613 -2.234 -32.897 1.00 81.81 85 VAL A C 1
ATOM 721 O O . VAL A 1 85 ? 27.744 -2.553 -33.253 1.00 81.81 85 VAL A O 1
ATOM 724 N N . LEU A 1 86 ? 26.270 -0.965 -32.654 1.00 78.44 86 LEU A N 1
ATOM 725 C CA . LEU A 1 86 ? 27.229 0.142 -32.717 1.00 78.44 86 LEU A CA 1
ATOM 726 C C . LEU A 1 86 ? 28.355 -0.030 -31.688 1.00 78.44 86 LEU A C 1
ATOM 728 O O . LEU A 1 86 ? 29.521 0.132 -32.035 1.00 78.44 86 LEU A O 1
ATOM 732 N N . THR A 1 87 ? 28.028 -0.435 -30.456 1.00 76.31 87 THR A N 1
ATOM 733 C CA . THR A 1 87 ? 29.023 -0.724 -29.413 1.00 76.31 87 THR A CA 1
ATOM 734 C C . THR A 1 87 ? 29.955 -1.871 -29.810 1.00 76.31 87 THR A C 1
ATOM 736 O O . THR A 1 87 ? 31.146 -1.797 -29.535 1.00 76.31 87 THR A O 1
ATOM 739 N N . LEU A 1 88 ? 29.452 -2.913 -30.483 1.00 76.94 88 LEU A N 1
ATOM 740 C CA . LEU A 1 88 ? 30.290 -4.006 -30.997 1.00 76.94 88 LEU A CA 1
ATOM 741 C C . LEU A 1 88 ? 31.147 -3.596 -32.204 1.00 76.94 88 LEU A C 1
ATOM 743 O O . LEU A 1 88 ? 32.220 -4.160 -32.405 1.00 76.94 88 LEU A O 1
ATOM 747 N N . ALA A 1 89 ? 30.669 -2.656 -33.022 1.00 78.19 89 ALA A N 1
ATOM 748 C CA . ALA A 1 89 ? 31.383 -2.172 -34.200 1.00 78.19 89 ALA A CA 1
ATOM 749 C C . ALA A 1 89 ? 32.556 -1.243 -33.837 1.00 78.19 89 ALA A C 1
ATOM 751 O O . ALA A 1 89 ? 33.556 -1.202 -34.553 1.00 78.19 89 ALA A O 1
ATOM 752 N N . GLU A 1 90 ? 32.458 -0.517 -32.723 1.00 70.94 90 GLU A N 1
ATOM 753 C CA . GLU A 1 90 ? 33.535 0.324 -32.203 1.00 70.94 90 GLU A CA 1
ATOM 754 C C . GLU A 1 90 ? 34.420 -0.449 -31.210 1.00 70.94 90 GLU A C 1
ATOM 756 O O . GLU A 1 90 ? 34.297 -0.324 -29.997 1.00 70.94 90 GLU A O 1
ATOM 761 N N . GLU A 1 91 ? 35.390 -1.208 -31.729 1.00 65.12 91 GLU A N 1
ATOM 762 C CA . GLU A 1 91 ? 36.344 -2.014 -30.938 1.00 65.12 91 GLU A CA 1
ATOM 763 C C . GLU A 1 91 ? 37.218 -1.183 -29.960 1.00 65.12 91 GLU A C 1
ATOM 765 O O . GLU A 1 91 ? 37.894 -1.738 -29.095 1.00 65.12 91 GLU A O 1
ATOM 770 N N . LYS A 1 92 ? 37.245 0.156 -30.075 1.00 59.69 92 LYS A N 1
ATOM 771 C CA . LYS A 1 92 ? 38.236 1.019 -29.398 1.00 59.69 92 LYS A CA 1
ATOM 772 C C . LYS A 1 92 ? 37.691 2.220 -28.618 1.00 59.69 92 LYS A C 1
ATOM 774 O O . LYS A 1 92 ? 38.458 3.143 -28.347 1.00 59.69 92 LYS A O 1
ATOM 779 N N . VAL A 1 93 ? 36.420 2.232 -28.213 1.00 65.62 93 VAL A N 1
ATOM 780 C CA . VAL A 1 93 ? 35.877 3.355 -27.424 1.00 65.62 93 VAL A CA 1
ATOM 781 C C . VAL A 1 93 ? 35.391 2.876 -26.049 1.00 65.62 93 VAL A C 1
ATOM 783 O O . VAL A 1 93 ? 34.280 2.372 -25.931 1.00 65.62 93 VAL A O 1
ATOM 786 N N . PRO A 1 94 ? 36.173 3.069 -24.967 1.00 68.31 94 PRO A N 1
ATOM 787 C CA . PRO A 1 94 ? 35.761 2.702 -23.606 1.00 68.31 94 PRO A CA 1
ATOM 788 C C . PRO A 1 94 ? 34.444 3.366 -23.170 1.00 68.31 94 PRO A C 1
ATOM 790 O O . PRO A 1 94 ? 33.672 2.798 -22.406 1.00 68.31 94 PRO A O 1
ATOM 793 N N . ILE A 1 95 ? 34.169 4.566 -23.693 1.00 70.06 95 ILE A N 1
ATOM 794 C CA . ILE A 1 95 ? 33.018 5.399 -23.327 1.00 70.06 95 ILE A CA 1
ATOM 795 C C . ILE A 1 95 ? 31.684 4.740 -23.730 1.00 70.06 95 ILE A C 1
ATOM 797 O O . ILE A 1 95 ? 30.703 4.865 -22.997 1.00 70.06 95 ILE A O 1
ATOM 801 N N . THR A 1 96 ? 31.627 4.010 -24.853 1.00 70.19 96 THR A N 1
ATOM 802 C CA . THR A 1 96 ? 30.375 3.401 -25.345 1.00 70.19 96 THR A CA 1
ATOM 803 C C . THR A 1 96 ? 29.964 2.183 -24.522 1.00 70.19 96 THR A C 1
ATOM 805 O O . THR A 1 96 ? 28.782 2.026 -24.211 1.00 70.19 96 THR A O 1
ATOM 808 N N . VAL A 1 97 ? 30.929 1.359 -24.101 1.00 71.19 97 VAL A N 1
ATOM 809 C CA . VAL A 1 97 ? 30.690 0.184 -23.248 1.00 71.19 97 VAL A CA 1
ATOM 810 C C . VAL A 1 97 ? 30.231 0.606 -21.849 1.00 71.19 97 VAL A C 1
ATOM 812 O O . VAL A 1 97 ? 29.254 0.059 -21.333 1.00 71.19 97 VAL A O 1
ATOM 815 N N . THR A 1 98 ? 30.879 1.614 -21.254 1.00 75.19 98 THR A N 1
ATOM 816 C CA . THR A 1 98 ? 30.499 2.139 -19.933 1.00 75.19 98 THR A CA 1
ATOM 817 C C . THR A 1 98 ? 29.100 2.754 -19.954 1.00 75.19 98 THR A C 1
ATOM 819 O O . THR A 1 98 ? 28.268 2.398 -19.124 1.00 75.19 98 THR A O 1
ATOM 822 N N . PHE A 1 99 ? 28.786 3.592 -20.951 1.00 75.00 99 PHE A N 1
ATOM 823 C CA . PHE A 1 99 ? 27.450 4.183 -21.094 1.00 75.00 99 PHE A CA 1
ATOM 824 C C . PHE A 1 99 ? 26.350 3.121 -21.240 1.00 75.00 99 PHE A C 1
ATOM 826 O O . PHE A 1 99 ? 25.286 3.223 -20.626 1.00 75.00 99 PHE A O 1
ATOM 833 N N . PHE A 1 100 ? 26.603 2.070 -22.024 1.00 73.94 100 PHE A N 1
ATOM 834 C CA . PHE A 1 100 ? 25.651 0.976 -22.184 1.00 73.94 100 PHE A CA 1
ATOM 835 C C . PHE A 1 100 ? 25.382 0.259 -20.851 1.00 73.94 100 PHE A C 1
ATOM 837 O O . PHE A 1 100 ? 24.230 0.044 -20.470 1.00 73.94 100 PHE A O 1
ATOM 844 N N . ASN A 1 101 ? 26.426 -0.078 -20.098 1.00 78.62 101 ASN A N 1
ATOM 845 C CA . ASN A 1 101 ? 26.249 -0.816 -18.852 1.00 78.62 101 ASN A CA 1
ATOM 846 C C . ASN A 1 101 ? 25.644 0.040 -17.724 1.00 78.62 101 ASN A C 1
ATOM 848 O O . ASN A 1 101 ? 24.833 -0.456 -16.947 1.00 78.62 101 ASN A O 1
ATOM 852 N N . GLU A 1 102 ? 26.003 1.322 -17.645 1.00 82.25 102 GLU A N 1
ATOM 853 C CA . GLU A 1 102 ? 25.587 2.207 -16.548 1.00 82.25 102 GLU A CA 1
ATOM 854 C C . GLU A 1 102 ? 24.237 2.890 -16.779 1.00 82.25 102 GLU A C 1
ATOM 856 O O . GLU A 1 102 ? 23.554 3.227 -15.818 1.00 82.25 102 GLU A O 1
ATOM 861 N N . PHE A 1 103 ? 23.818 3.083 -18.032 1.00 82.00 103 PHE A N 1
ATOM 862 C CA . PHE A 1 103 ? 22.569 3.786 -18.331 1.00 82.00 103 PHE A CA 1
ATOM 863 C C . PHE A 1 103 ? 21.532 2.884 -18.992 1.00 82.00 103 PHE A C 1
ATOM 865 O O . PHE A 1 103 ? 20.381 2.822 -18.558 1.00 82.00 103 PHE A O 1
ATOM 872 N N . ILE A 1 104 ? 21.925 2.147 -20.030 1.00 84.88 104 ILE A N 1
ATOM 873 C CA . ILE A 1 104 ? 20.982 1.388 -20.854 1.00 84.88 104 ILE A CA 1
ATOM 874 C C . ILE A 1 104 ? 20.407 0.182 -20.097 1.00 84.88 104 ILE A C 1
ATOM 876 O O . ILE A 1 104 ? 19.192 -0.049 -20.138 1.00 84.88 104 ILE A O 1
ATOM 880 N N . VAL A 1 105 ? 21.248 -0.563 -19.372 1.00 85.00 105 VAL A N 1
ATOM 881 C CA . VAL A 1 105 ? 20.800 -1.716 -18.574 1.00 85.00 105 VAL A CA 1
ATOM 882 C C . VAL A 1 105 ? 19.866 -1.281 -17.431 1.00 85.00 105 VAL A C 1
ATOM 884 O O . VAL A 1 105 ? 18.741 -1.793 -17.376 1.00 85.00 105 VAL A O 1
ATOM 887 N N . PRO A 1 106 ? 20.220 -0.305 -16.569 1.00 87.94 106 PRO A N 1
ATOM 888 C CA . PRO A 1 106 ? 19.305 0.195 -15.543 1.00 87.94 106 PRO A CA 1
ATOM 889 C C . PRO A 1 106 ? 18.013 0.793 -16.096 1.00 87.94 106 PRO A C 1
ATOM 891 O O . PRO A 1 106 ? 16.947 0.561 -15.530 1.00 87.94 106 PRO A O 1
ATOM 894 N N . LEU A 1 107 ? 18.073 1.497 -17.231 1.00 87.94 107 LEU A N 1
ATOM 895 C CA . LEU A 1 107 ? 16.886 2.032 -17.898 1.00 87.94 107 LEU A CA 1
ATOM 896 C C . LEU A 1 107 ? 15.943 0.915 -18.372 1.00 87.94 107 LEU A C 1
ATOM 898 O O . LEU A 1 107 ? 14.726 1.043 -18.240 1.00 87.94 107 LEU A O 1
ATOM 902 N N . THR A 1 108 ? 16.487 -0.202 -18.869 1.00 87.00 108 THR A N 1
ATOM 903 C CA . THR A 1 108 ? 15.682 -1.376 -19.250 1.00 87.00 108 THR A CA 1
ATOM 904 C C . THR A 1 108 ? 14.927 -1.920 -18.038 1.00 87.00 108 THR A C 1
ATOM 906 O O . THR A 1 108 ? 13.721 -2.167 -18.109 1.00 87.00 108 THR A O 1
ATOM 909 N N . VAL A 1 109 ? 15.630 -2.080 -16.911 1.00 89.06 109 VAL A N 1
ATOM 910 C CA . VAL A 1 109 ? 15.045 -2.563 -15.653 1.00 89.06 109 VAL A CA 1
ATOM 911 C C . VAL A 1 109 ? 13.993 -1.584 -15.135 1.00 89.06 109 VAL A C 1
ATOM 913 O O . VAL A 1 109 ? 12.909 -2.013 -14.742 1.00 89.06 109 VAL A O 1
ATOM 916 N N . PHE A 1 110 ? 14.269 -0.279 -15.201 1.00 90.12 110 PHE A N 1
ATOM 917 C CA . PHE A 1 110 ? 13.334 0.771 -14.811 1.00 90.12 110 PHE A CA 1
ATOM 918 C C . PHE A 1 110 ? 12.017 0.654 -15.586 1.00 90.12 110 PHE A C 1
ATOM 920 O O . PHE A 1 110 ? 10.945 0.545 -14.992 1.00 90.12 110 PHE A O 1
ATOM 927 N N . ILE A 1 111 ? 12.099 0.602 -16.919 1.00 88.69 111 ILE A N 1
ATOM 928 C CA . ILE A 1 111 ? 10.934 0.477 -17.803 1.00 88.69 111 ILE A CA 1
ATOM 929 C C . ILE A 1 111 ? 10.143 -0.794 -17.479 1.00 88.69 111 ILE A C 1
ATOM 931 O O . ILE A 1 111 ? 8.917 -0.746 -17.351 1.00 88.69 111 ILE A O 1
ATOM 935 N N . ALA A 1 112 ? 10.833 -1.928 -17.331 1.00 90.00 112 ALA A N 1
ATOM 936 C CA . ALA A 1 112 ? 10.195 -3.204 -17.033 1.00 90.00 112 ALA A CA 1
ATOM 937 C C . ALA A 1 112 ? 9.433 -3.158 -15.699 1.00 90.00 112 ALA A C 1
ATOM 939 O O . ALA A 1 112 ? 8.271 -3.561 -15.643 1.00 90.00 112 ALA A O 1
ATOM 940 N N . LEU A 1 113 ? 10.050 -2.619 -14.644 1.00 91.44 113 LEU A N 1
ATOM 941 C CA . LEU A 1 113 ? 9.427 -2.491 -13.327 1.00 91.44 113 LEU A CA 1
ATOM 942 C C . LEU A 1 113 ? 8.218 -1.554 -13.350 1.00 91.44 113 LEU A C 1
ATOM 944 O O . LEU A 1 113 ? 7.185 -1.906 -12.789 1.00 91.44 113 LEU A O 1
ATOM 948 N N . VAL A 1 114 ? 8.291 -0.417 -14.046 1.00 90.56 114 VAL A N 1
ATOM 949 C CA . VAL A 1 114 ? 7.153 0.509 -14.193 1.00 90.56 114 VAL A CA 1
ATOM 950 C C . VAL A 1 114 ? 5.963 -0.178 -14.869 1.00 90.56 114 VAL A C 1
ATOM 952 O O . VAL A 1 114 ? 4.831 -0.066 -14.393 1.00 90.56 114 VAL A O 1
ATOM 955 N N . ILE A 1 115 ? 6.207 -0.931 -15.948 1.00 88.62 115 ILE A N 1
ATOM 956 C CA . ILE A 1 115 ? 5.156 -1.694 -16.636 1.00 88.62 115 ILE A CA 1
ATOM 957 C C . ILE A 1 115 ? 4.554 -2.729 -15.683 1.00 88.62 115 ILE A C 1
ATOM 959 O O . ILE A 1 115 ? 3.335 -2.775 -15.523 1.00 88.62 115 ILE A O 1
ATOM 963 N N . ILE A 1 116 ? 5.390 -3.522 -15.009 1.00 89.69 116 ILE A N 1
ATOM 964 C CA . ILE A 1 116 ? 4.941 -4.535 -14.045 1.00 89.69 116 ILE A CA 1
ATOM 965 C C . ILE A 1 116 ? 4.113 -3.892 -12.923 1.00 89.69 116 ILE A C 1
ATOM 967 O O . ILE A 1 116 ? 3.053 -4.411 -12.576 1.00 89.69 116 ILE A O 1
ATOM 971 N N . GLY A 1 117 ? 4.537 -2.736 -12.413 1.00 91.00 117 GLY A N 1
ATOM 972 C CA . GLY A 1 117 ? 3.828 -1.990 -11.380 1.00 91.00 117 GLY A CA 1
ATOM 973 C C . GLY A 1 117 ? 2.429 -1.556 -11.790 1.00 91.00 117 GLY A C 1
ATOM 974 O O . GLY A 1 117 ? 1.494 -1.692 -11.002 1.00 91.00 117 GLY A O 1
ATOM 975 N N . LEU A 1 118 ? 2.247 -1.105 -13.034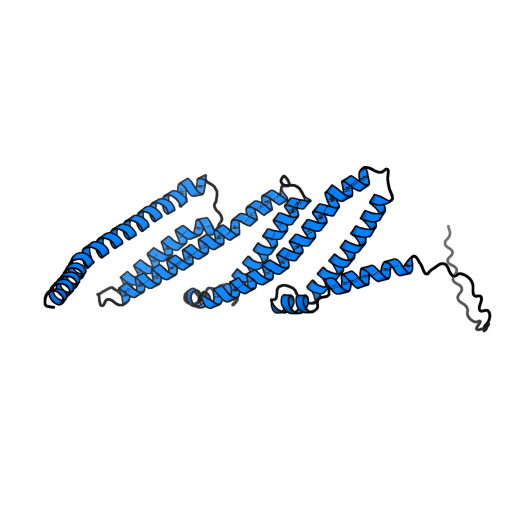 1.00 88.81 118 LEU A N 1
ATOM 976 C CA . LEU A 1 118 ? 0.920 -0.774 -13.562 1.00 88.81 118 LEU A CA 1
ATOM 977 C C . LEU A 1 118 ? 0.014 -2.008 -13.633 1.00 88.81 118 LEU A C 1
ATOM 979 O O . LEU A 1 118 ? -1.158 -1.937 -13.256 1.00 88.81 118 LEU A O 1
ATOM 983 N N . LEU A 1 119 ? 0.556 -3.143 -14.087 1.00 87.81 119 LEU A N 1
ATOM 984 C CA . LEU A 1 119 ? -0.208 -4.384 -14.225 1.00 87.81 119 LEU A CA 1
ATOM 985 C C . LEU A 1 119 ? -0.617 -4.951 -12.862 1.00 87.81 119 LEU A C 1
ATOM 987 O O . LEU A 1 119 ? -1.800 -5.210 -12.625 1.00 87.81 119 LEU A O 1
ATOM 991 N N . ILE A 1 120 ? 0.352 -5.114 -11.960 1.00 89.75 120 ILE A N 1
ATOM 992 C CA . ILE A 1 120 ? 0.131 -5.683 -10.628 1.00 89.75 120 ILE A CA 1
ATOM 993 C C . ILE A 1 120 ? -0.704 -4.730 -9.775 1.00 89.75 120 ILE A C 1
ATOM 995 O O . ILE A 1 120 ? -1.625 -5.183 -9.101 1.00 89.75 120 ILE A O 1
ATOM 999 N N . GLY A 1 121 ? -0.460 -3.418 -9.843 1.00 89.94 121 GLY A N 1
ATOM 1000 C CA . GLY A 1 121 ? -1.261 -2.432 -9.117 1.00 89.94 121 GLY A CA 1
ATOM 1001 C C . GLY A 1 121 ? -2.720 -2.434 -9.557 1.00 89.94 121 GLY A C 1
ATOM 1002 O O . GLY A 1 121 ? -3.621 -2.405 -8.720 1.00 89.94 121 GLY A O 1
ATOM 1003 N N . GLY A 1 122 ? -2.979 -2.548 -10.862 1.00 87.69 122 GLY A N 1
ATOM 1004 C CA . GLY A 1 122 ? -4.335 -2.711 -11.377 1.00 87.69 122 GLY A CA 1
ATOM 1005 C C . GLY A 1 122 ? -5.024 -3.982 -10.874 1.00 87.69 122 GLY A C 1
ATOM 1006 O O . GLY A 1 122 ? -6.167 -3.926 -10.420 1.00 87.69 122 GLY A O 1
ATOM 1007 N N . PHE A 1 123 ? -4.316 -5.114 -10.913 1.00 87.31 123 PHE A N 1
ATOM 1008 C CA . PHE A 1 123 ? -4.827 -6.397 -10.433 1.00 87.31 123 PHE A CA 1
ATOM 1009 C C . PHE A 1 123 ? -5.126 -6.384 -8.926 1.00 87.31 123 PHE A C 1
ATOM 1011 O O . PHE A 1 123 ? -6.235 -6.731 -8.518 1.00 87.31 123 PHE A O 1
ATOM 1018 N N . LEU A 1 124 ? -4.169 -5.938 -8.106 1.00 88.38 124 LEU A N 1
ATOM 1019 C CA . LEU A 1 124 ? -4.323 -5.870 -6.653 1.00 88.38 124 LEU A CA 1
ATOM 1020 C C . LEU A 1 124 ? -5.398 -4.868 -6.239 1.00 88.38 124 LEU A C 1
ATOM 1022 O O . LEU A 1 124 ? -6.208 -5.197 -5.383 1.00 88.38 124 LEU A O 1
ATOM 1026 N N . GLY A 1 125 ? -5.478 -3.699 -6.882 1.00 88.19 125 GLY A N 1
ATOM 1027 C CA . GLY A 1 125 ? -6.545 -2.736 -6.608 1.00 88.19 125 GLY A CA 1
ATOM 1028 C C . GLY A 1 125 ? -7.932 -3.356 -6.791 1.00 88.19 125 GLY A C 1
ATOM 1029 O O . GLY A 1 125 ? -8.793 -3.228 -5.922 1.00 88.19 125 GLY A O 1
ATOM 1030 N N . LYS A 1 126 ? -8.140 -4.112 -7.876 1.00 88.88 126 LYS A N 1
ATOM 1031 C CA . LYS A 1 126 ? -9.400 -4.831 -8.100 1.00 88.88 126 LYS A CA 1
ATOM 1032 C C . LYS A 1 126 ? -9.658 -5.894 -7.029 1.00 88.88 126 LYS A C 1
ATOM 1034 O O . LYS A 1 126 ? -10.744 -5.915 -6.459 1.00 88.88 126 LYS A O 1
ATOM 1039 N N . LEU A 1 127 ? -8.662 -6.730 -6.727 1.00 88.44 127 LEU A N 1
ATOM 1040 C CA . LEU A 1 127 ? -8.780 -7.761 -5.693 1.00 88.44 127 LEU A CA 1
ATOM 1041 C C . LEU A 1 127 ? -9.144 -7.153 -4.329 1.00 88.44 127 LEU A C 1
ATOM 1043 O O . LEU A 1 127 ? -10.017 -7.668 -3.631 1.00 88.44 127 LEU A O 1
ATOM 1047 N N . THR A 1 128 ? -8.517 -6.032 -3.965 1.00 87.19 128 THR A N 1
ATOM 1048 C CA . THR A 1 128 ? -8.834 -5.290 -2.743 1.00 87.19 128 THR A CA 1
ATOM 1049 C C . THR A 1 128 ? -10.266 -4.777 -2.771 1.00 87.19 128 THR A C 1
ATOM 1051 O O . THR A 1 128 ? -10.975 -4.960 -1.790 1.00 87.19 128 THR A O 1
ATOM 1054 N N . LYS A 1 129 ? -10.730 -4.194 -3.882 1.00 89.94 129 LYS A N 1
ATOM 1055 C CA . LYS A 1 129 ? -12.122 -3.743 -4.004 1.00 89.94 129 LYS A CA 1
ATOM 1056 C C . LYS A 1 129 ? -13.109 -4.883 -3.746 1.00 89.94 129 LYS A C 1
ATOM 1058 O O . LYS A 1 129 ? -14.003 -4.733 -2.919 1.00 89.94 129 LYS A O 1
ATOM 1063 N N . ASP A 1 130 ? -12.910 -6.016 -4.413 1.00 89.75 130 ASP A N 1
ATOM 1064 C CA . ASP A 1 130 ? -13.793 -7.180 -4.303 1.00 89.75 130 ASP A CA 1
ATOM 1065 C C . ASP A 1 130 ? -13.784 -7.745 -2.870 1.00 89.75 130 ASP A C 1
ATOM 1067 O O . ASP A 1 130 ? -14.832 -8.082 -2.316 1.00 89.75 130 ASP A O 1
ATOM 1071 N N . THR A 1 131 ? -12.613 -7.767 -2.226 1.00 86.50 131 THR A N 1
ATOM 1072 C CA . THR A 1 131 ? -12.468 -8.182 -0.821 1.00 86.50 131 THR A CA 1
ATOM 1073 C C . THR A 1 131 ? -13.202 -7.233 0.126 1.00 86.50 131 THR A C 1
ATOM 1075 O O . THR A 1 131 ? -13.930 -7.695 0.999 1.00 86.50 131 THR A O 1
ATOM 1078 N N . LEU A 1 132 ? -13.050 -5.916 -0.057 1.00 85.69 132 LEU A N 1
ATOM 1079 C CA . LEU A 1 132 ? -13.673 -4.898 0.796 1.00 85.69 132 LEU A CA 1
ATOM 1080 C C . LEU A 1 132 ? -15.204 -4.907 0.696 1.00 85.69 132 LEU A C 1
ATOM 1082 O O . LEU A 1 132 ? -15.880 -4.763 1.711 1.00 85.69 132 LEU A O 1
ATOM 1086 N N . ILE A 1 133 ? -15.737 -5.152 -0.501 1.00 88.81 133 ILE A N 1
ATOM 1087 C CA . ILE A 1 133 ? -17.178 -5.339 -0.704 1.00 88.81 133 ILE A CA 1
ATOM 1088 C C . ILE A 1 133 ? -17.648 -6.633 -0.021 1.00 88.81 133 ILE A C 1
ATOM 1090 O O . ILE A 1 133 ? -18.686 -6.651 0.632 1.00 88.81 133 ILE A O 1
ATOM 1094 N N . THR A 1 134 ? -16.869 -7.716 -0.121 1.00 87.44 134 THR A N 1
ATOM 1095 C CA . THR A 1 134 ? -17.225 -9.023 0.466 1.00 87.44 134 THR A CA 1
ATOM 1096 C C . THR A 1 134 ? -17.291 -8.987 1.995 1.00 87.44 134 THR A C 1
ATOM 1098 O O . THR A 1 134 ? -18.135 -9.656 2.584 1.00 87.44 134 THR A O 1
ATOM 1101 N N . ILE A 1 135 ? -16.426 -8.207 2.651 1.00 81.62 135 ILE A N 1
ATOM 1102 C CA . ILE A 1 135 ? -16.446 -8.046 4.116 1.00 81.62 135 ILE A CA 1
ATOM 1103 C C . ILE A 1 135 ? -17.549 -7.094 4.609 1.00 81.62 135 ILE A C 1
ATOM 1105 O O . ILE A 1 135 ? -17.669 -6.904 5.817 1.00 81.62 135 ILE A O 1
ATOM 1109 N N . GLY A 1 136 ? -18.331 -6.485 3.710 1.00 82.81 136 GLY A N 1
ATOM 1110 C CA . GLY A 1 136 ? -19.396 -5.548 4.075 1.00 82.81 136 GLY A CA 1
ATOM 1111 C C . GLY A 1 136 ? -18.870 -4.234 4.654 1.00 82.81 136 GLY A C 1
ATOM 1112 O O . GLY A 1 136 ? -19.487 -3.668 5.558 1.00 82.81 136 GLY A O 1
ATOM 1113 N N . LEU A 1 137 ? -17.717 -3.744 4.171 1.00 83.69 137 LEU A N 1
ATOM 1114 C CA . LEU A 1 137 ? -17.137 -2.483 4.651 1.00 83.69 137 LEU A CA 1
ATOM 1115 C C . LEU A 1 137 ? -18.142 -1.330 4.519 1.00 83.69 137 LEU A C 1
ATOM 1117 O O . LEU A 1 137 ? -18.285 -0.516 5.428 1.00 83.69 137 LEU A O 1
ATOM 1121 N N . GLU A 1 138 ? -18.854 -1.273 3.397 1.00 83.88 138 GLU A N 1
ATOM 1122 C CA . GLU A 1 138 ? -19.887 -0.276 3.132 1.00 83.88 138 GLU A CA 1
ATOM 1123 C C . GLU A 1 138 ? -21.004 -0.307 4.176 1.00 83.88 138 GLU A C 1
ATOM 1125 O O . GLU A 1 138 ? -21.397 0.753 4.659 1.00 83.88 138 GLU A O 1
ATOM 1130 N N . ASP A 1 139 ? -21.471 -1.494 4.568 1.00 82.56 139 ASP A N 1
ATOM 1131 C CA . ASP A 1 139 ? -22.565 -1.657 5.531 1.00 82.56 139 ASP A CA 1
ATOM 1132 C C . ASP A 1 139 ? -22.153 -1.167 6.925 1.00 82.56 139 ASP A C 1
ATOM 1134 O O . ASP A 1 139 ? -22.906 -0.454 7.595 1.00 82.56 139 ASP A O 1
ATOM 1138 N N . GLY A 1 140 ? -20.919 -1.475 7.340 1.00 75.69 140 GLY A N 1
ATOM 1139 C CA . GLY A 1 140 ? -20.360 -0.992 8.604 1.00 75.69 140 GLY A CA 1
ATOM 1140 C C . GLY A 1 140 ? -20.208 0.533 8.644 1.00 75.69 140 GLY A C 1
ATOM 1141 O O . GLY A 1 140 ? -20.449 1.162 9.676 1.00 75.69 140 GLY A O 1
ATOM 1142 N N . LEU A 1 141 ? -19.854 1.149 7.511 1.00 79.00 141 LEU A N 1
ATOM 1143 C CA . LEU A 1 141 ? -19.667 2.599 7.404 1.00 79.00 141 LEU A CA 1
ATOM 1144 C C . LEU A 1 141 ? -20.966 3.365 7.112 1.00 79.00 141 LEU A C 1
ATOM 1146 O O . LEU A 1 141 ? -21.043 4.564 7.401 1.00 79.00 141 LEU A O 1
ATOM 1150 N N . ALA A 1 142 ? -22.002 2.696 6.602 1.00 80.62 142 ALA A N 1
ATOM 1151 C CA . ALA A 1 142 ? -23.307 3.293 6.330 1.00 80.62 142 ALA A CA 1
ATOM 1152 C C . ALA A 1 142 ? -23.947 3.876 7.600 1.00 80.62 142 ALA A C 1
ATOM 1154 O O . ALA A 1 142 ? -24.546 4.952 7.547 1.00 80.62 142 ALA A O 1
ATOM 1155 N N . LYS A 1 143 ? -23.728 3.240 8.766 1.00 76.81 143 LYS A N 1
ATOM 1156 C CA . LYS A 1 143 ? -24.176 3.736 10.086 1.00 76.81 143 LYS A CA 1
ATOM 1157 C C . LYS A 1 143 ? -23.665 5.152 10.391 1.00 76.81 143 LYS A C 1
ATOM 1159 O O . LYS A 1 143 ? -24.325 5.903 11.105 1.00 76.81 143 LYS A O 1
ATOM 1164 N N . TYR A 1 144 ? -22.521 5.527 9.821 1.00 72.94 144 TYR A N 1
ATOM 1165 C CA . TYR A 1 144 ? -21.841 6.800 10.061 1.00 72.94 144 TYR A CA 1
ATOM 1166 C C . TYR A 1 144 ? -21.967 7.795 8.895 1.00 72.94 144 TYR A C 1
ATOM 1168 O O . TYR A 1 144 ? -21.364 8.864 8.952 1.00 72.94 144 TYR A O 1
ATOM 1176 N N . LYS A 1 145 ? -22.734 7.470 7.840 1.00 78.75 145 LYS A N 1
ATOM 1177 C CA . LYS A 1 145 ? -22.932 8.318 6.644 1.00 78.75 145 LYS A CA 1
ATOM 1178 C C . LYS A 1 145 ? -21.627 8.806 5.987 1.00 78.75 145 LYS A C 1
ATOM 1180 O O . LYS A 1 145 ? -21.579 9.888 5.408 1.00 78.75 145 LYS A O 1
ATOM 1185 N N . ILE A 1 146 ? -20.560 8.003 6.047 1.00 75.69 146 ILE A N 1
ATOM 1186 C CA . ILE A 1 146 ? -19.240 8.393 5.510 1.00 75.69 146 ILE A CA 1
ATOM 1187 C C . ILE A 1 146 ? -19.250 8.485 3.977 1.00 75.69 146 ILE A C 1
ATOM 1189 O O . ILE A 1 146 ? -18.541 9.296 3.395 1.00 75.69 146 ILE A O 1
ATOM 1193 N N . ALA A 1 147 ? -20.071 7.688 3.293 1.00 73.62 147 ALA A N 1
ATOM 1194 C CA . ALA A 1 147 ? -20.174 7.775 1.836 1.00 73.62 147 ALA A CA 1
ATOM 1195 C C . ALA A 1 147 ? -20.731 9.139 1.375 1.00 73.62 147 ALA A C 1
ATOM 1197 O O . ALA A 1 147 ? -20.265 9.686 0.375 1.00 73.62 147 ALA A O 1
ATOM 1198 N N . ASP A 1 148 ? -21.668 9.721 2.132 1.00 78.38 148 ASP A N 1
ATOM 1199 C CA . ASP A 1 148 ? -22.279 11.016 1.809 1.00 78.38 148 ASP A CA 1
ATOM 1200 C C . ASP A 1 148 ? -21.269 12.164 1.950 1.00 78.38 148 ASP A C 1
ATOM 1202 O O . ASP A 1 148 ? -21.257 13.090 1.140 1.00 78.38 148 ASP A O 1
ATOM 1206 N N . THR A 1 149 ? -20.365 12.084 2.934 1.00 80.38 149 THR A N 1
ATOM 1207 C CA . THR A 1 149 ? -19.301 13.086 3.124 1.00 80.38 149 THR A CA 1
ATOM 1208 C C . THR A 1 149 ? -18.205 12.995 2.063 1.00 80.38 149 THR A C 1
ATOM 1210 O O . THR A 1 149 ? -17.520 13.982 1.804 1.00 80.38 149 THR A O 1
ATOM 1213 N N . LEU A 1 150 ? -18.070 11.842 1.405 1.00 80.69 150 LEU A N 1
ATOM 1214 C CA . LEU A 1 150 ? -17.111 11.593 0.326 1.00 80.69 150 LEU A CA 1
ATOM 1215 C C . LEU A 1 150 ? -17.725 11.780 -1.073 1.00 80.69 150 LEU A C 1
ATOM 1217 O O . LEU A 1 150 ? -17.205 11.260 -2.061 1.00 80.69 150 LEU A O 1
ATOM 1221 N N . GLY A 1 151 ? -18.837 12.516 -1.174 1.00 83.75 151 GLY A N 1
ATOM 1222 C CA . GLY A 1 151 ? -19.480 12.836 -2.451 1.00 83.75 151 GLY A CA 1
ATOM 1223 C C . GLY A 1 151 ? -20.174 11.642 -3.114 1.00 83.75 151 GLY A C 1
ATOM 1224 O O . GLY A 1 151 ? -20.273 11.596 -4.338 1.00 83.75 151 GLY A O 1
ATOM 1225 N N . GLY A 1 152 ? -20.618 10.657 -2.328 1.00 82.94 152 GLY A N 1
ATOM 1226 C CA . GLY A 1 152 ? -21.297 9.455 -2.818 1.00 82.94 152 GLY A CA 1
ATOM 1227 C C . GLY A 1 152 ? -20.357 8.385 -3.379 1.00 82.94 152 GLY A C 1
ATOM 1228 O O . GLY A 1 152 ? -20.820 7.388 -3.933 1.00 82.94 152 GLY A O 1
ATOM 1229 N N . VAL A 1 153 ? -19.037 8.564 -3.249 1.00 86.19 153 VAL A N 1
ATOM 1230 C CA . VAL A 1 153 ? -18.061 7.560 -3.681 1.00 86.19 153 VAL A CA 1
ATOM 1231 C C . VAL A 1 153 ? -17.917 6.484 -2.596 1.00 86.19 153 VAL A C 1
ATOM 1233 O O . VAL A 1 153 ? -17.615 6.815 -1.447 1.00 86.19 153 VAL A O 1
ATOM 1236 N N . PRO A 1 154 ? -18.085 5.187 -2.924 1.00 86.88 154 PRO A N 1
ATOM 1237 C CA . PRO A 1 154 ? -17.930 4.120 -1.945 1.00 86.88 154 PRO A CA 1
ATOM 1238 C C . PRO A 1 154 ? -16.483 4.027 -1.454 1.00 86.88 154 PRO A C 1
ATOM 1240 O O . PRO A 1 154 ? -15.528 4.096 -2.238 1.00 86.88 154 PRO A O 1
ATOM 1243 N N . VAL A 1 155 ? -16.326 3.817 -0.146 1.00 86.94 155 VAL A N 1
ATOM 1244 C CA . VAL A 1 155 ? -15.021 3.783 0.530 1.00 86.94 155 VAL A CA 1
ATOM 1245 C C . VAL A 1 155 ? -14.130 2.665 -0.021 1.00 86.94 155 VAL A C 1
ATOM 1247 O O . VAL A 1 155 ? -12.934 2.895 -0.213 1.00 86.94 155 VAL A O 1
ATOM 1250 N N . SER A 1 156 ? -14.687 1.504 -0.397 1.00 88.25 156 SER A N 1
ATOM 1251 C CA . SER A 1 156 ? -13.925 0.453 -1.096 1.00 88.25 156 SER A CA 1
ATOM 1252 C C . SER A 1 156 ? -13.287 0.931 -2.394 1.00 88.25 156 SER A C 1
ATOM 1254 O O . SER A 1 156 ? -12.168 0.532 -2.711 1.00 88.25 156 SER A O 1
ATOM 1256 N N . SER A 1 157 ? -13.951 1.811 -3.147 1.00 89.44 157 SER A N 1
ATOM 1257 C CA . SER A 1 157 ? -13.410 2.332 -4.401 1.00 89.44 157 SER A CA 1
ATOM 1258 C C . SER A 1 157 ? -12.233 3.270 -4.149 1.00 89.44 157 SER A C 1
ATOM 1260 O O . SER A 1 157 ? -11.222 3.183 -4.848 1.00 89.44 157 SER A O 1
ATOM 1262 N N . ILE A 1 158 ? -12.319 4.118 -3.123 1.00 88.38 158 ILE A N 1
ATOM 1263 C CA . ILE A 1 158 ? -11.220 5.007 -2.727 1.00 88.38 158 ILE A CA 1
ATOM 1264 C C . ILE A 1 158 ? -10.025 4.173 -2.256 1.00 88.38 158 ILE A C 1
ATOM 1266 O O . ILE A 1 158 ? -8.928 4.318 -2.794 1.00 88.38 158 ILE A O 1
ATOM 1270 N N . LEU A 1 159 ? -10.249 3.228 -1.338 1.00 86.56 159 LEU A N 1
ATOM 1271 C CA . LEU A 1 159 ? -9.198 2.349 -0.820 1.00 86.56 159 LEU A CA 1
ATOM 1272 C C . LEU A 1 159 ? -8.562 1.496 -1.924 1.00 86.56 159 LEU A C 1
ATOM 1274 O O . LEU A 1 159 ? -7.339 1.408 -2.000 1.00 86.56 159 LEU A O 1
ATOM 1278 N N . SER A 1 160 ? -9.358 0.938 -2.838 1.00 89.31 160 SER A N 1
ATOM 1279 C CA . SER A 1 160 ? -8.830 0.184 -3.984 1.00 89.31 160 SER A CA 1
ATOM 1280 C C . SER A 1 160 ? -7.952 1.034 -4.906 1.00 89.31 160 SER A C 1
ATOM 1282 O O . SER A 1 160 ? -6.946 0.553 -5.431 1.00 89.31 160 SER A O 1
ATOM 1284 N N . THR A 1 161 ? -8.297 2.314 -5.069 1.00 89.38 161 THR A N 1
ATOM 1285 C CA . THR A 1 161 ? -7.523 3.264 -5.872 1.00 89.38 161 THR A CA 1
ATOM 1286 C C . THR A 1 161 ? -6.205 3.600 -5.183 1.00 89.38 161 THR A C 1
ATOM 1288 O O . THR A 1 161 ? -5.163 3.581 -5.835 1.00 89.38 161 THR A O 1
ATOM 1291 N N . ILE A 1 162 ? -6.231 3.827 -3.867 1.00 87.50 162 ILE A N 1
ATOM 1292 C CA . ILE A 1 162 ? -5.025 4.041 -3.057 1.00 87.50 162 ILE A CA 1
ATOM 1293 C C . ILE A 1 162 ? -4.095 2.829 -3.164 1.00 87.50 162 ILE A C 1
ATOM 1295 O O . ILE A 1 162 ? -2.916 2.999 -3.458 1.00 87.50 162 ILE A O 1
ATOM 1299 N N . VAL A 1 163 ? -4.618 1.607 -3.015 1.00 87.81 163 VAL A N 1
ATOM 1300 C CA . VAL A 1 163 ? -3.816 0.378 -3.137 1.00 87.81 163 VAL A CA 1
ATOM 1301 C C . VAL A 1 163 ? -3.210 0.237 -4.532 1.00 87.81 163 VAL A C 1
ATOM 1303 O O . VAL A 1 163 ? -2.021 -0.055 -4.649 1.00 87.81 163 VAL A O 1
ATOM 1306 N N . LYS A 1 164 ? -3.980 0.500 -5.597 1.00 88.94 164 LYS A N 1
ATOM 1307 C CA . LYS A 1 164 ? -3.466 0.472 -6.975 1.00 88.94 164 LYS A CA 1
ATOM 1308 C C . LYS A 1 164 ? -2.272 1.409 -7.155 1.00 88.94 164 LYS A C 1
ATOM 1310 O O . LYS A 1 164 ? -1.247 0.995 -7.699 1.00 88.94 164 LYS A O 1
ATOM 1315 N N . TRP A 1 165 ? -2.406 2.660 -6.717 1.00 89.12 165 TRP A N 1
ATOM 1316 C CA . TRP A 1 165 ? -1.345 3.658 -6.844 1.00 89.12 165 TRP A CA 1
ATOM 1317 C C . TRP A 1 165 ? -0.163 3.371 -5.930 1.00 89.12 165 TRP A C 1
ATOM 1319 O O . TRP A 1 165 ? 0.972 3.554 -6.351 1.00 89.12 165 TRP A O 1
ATOM 1329 N N . TYR A 1 166 ? -0.404 2.859 -4.727 1.00 86.50 166 TYR A N 1
ATOM 1330 C CA . TYR A 1 166 ? 0.661 2.441 -3.830 1.00 86.50 166 TYR A CA 1
ATOM 1331 C C . TYR A 1 166 ? 1.511 1.331 -4.439 1.00 86.50 166 TYR A C 1
ATOM 1333 O O . TYR A 1 166 ? 2.728 1.452 -4.494 1.00 86.50 166 TYR A O 1
ATOM 1341 N N . VAL A 1 167 ? 0.881 0.274 -4.958 1.00 89.69 167 VAL A N 1
ATOM 1342 C CA . VAL A 1 167 ? 1.605 -0.817 -5.618 1.00 89.69 167 VAL A CA 1
ATOM 1343 C C . VAL A 1 167 ? 2.377 -0.293 -6.823 1.00 89.69 167 VAL A C 1
ATOM 1345 O O . VAL A 1 167 ? 3.535 -0.646 -7.002 1.00 89.69 167 VAL A O 1
ATOM 1348 N N . PHE A 1 168 ? 1.783 0.590 -7.625 1.00 89.69 168 PHE A N 1
ATOM 1349 C CA . PHE A 1 168 ? 2.515 1.243 -8.707 1.00 89.69 168 PHE A CA 1
ATOM 1350 C C . PHE A 1 168 ? 3.752 1.998 -8.188 1.00 89.69 168 PHE A C 1
ATOM 1352 O O . PHE A 1 168 ? 4.848 1.789 -8.704 1.00 89.69 168 PHE A O 1
ATOM 1359 N N . LEU A 1 169 ? 3.603 2.803 -7.132 1.00 89.06 169 LEU A N 1
ATOM 1360 C CA . LEU A 1 169 ? 4.706 3.526 -6.498 1.00 89.06 169 LEU A CA 1
ATOM 1361 C C . LEU A 1 169 ? 5.771 2.594 -5.912 1.00 89.06 169 LEU A C 1
ATOM 1363 O O . LEU A 1 169 ? 6.949 2.924 -5.999 1.00 89.06 169 LEU A O 1
ATOM 1367 N N . LEU A 1 170 ? 5.395 1.420 -5.387 1.00 90.00 170 LEU A N 1
ATOM 1368 C CA . LEU A 1 170 ? 6.356 0.416 -4.924 1.00 90.00 170 LEU A CA 1
ATOM 1369 C C . LEU A 1 170 ? 7.313 0.028 -6.053 1.00 90.00 170 LEU A C 1
ATOM 1371 O O . LEU A 1 170 ? 8.527 0.078 -5.892 1.00 90.00 170 LEU A O 1
ATOM 1375 N N . PHE A 1 171 ? 6.766 -0.330 -7.215 1.00 91.44 171 PHE A N 1
ATOM 1376 C CA . PHE A 1 171 ? 7.573 -0.720 -8.368 1.00 91.44 171 PHE A CA 1
ATOM 1377 C C . PHE A 1 171 ? 8.369 0.449 -8.948 1.00 91.44 171 PHE A C 1
ATOM 1379 O O . PHE A 1 171 ? 9.516 0.255 -9.342 1.00 91.44 171 PHE A O 1
ATOM 1386 N N . VAL A 1 172 ? 7.791 1.655 -8.973 1.00 89.56 172 VAL A N 1
ATOM 1387 C CA . VAL A 1 172 ? 8.497 2.872 -9.401 1.00 89.56 172 VAL A CA 1
ATOM 1388 C C . VAL A 1 172 ? 9.676 3.175 -8.481 1.00 89.56 172 VAL A C 1
ATOM 1390 O O . VAL A 1 172 ? 10.743 3.510 -8.978 1.00 89.56 172 VAL A O 1
ATOM 1393 N N . SER A 1 173 ? 9.532 3.014 -7.168 1.00 88.38 173 SER A N 1
ATOM 1394 C CA . SER A 1 173 ? 10.634 3.214 -6.224 1.00 88.38 173 SER A CA 1
ATOM 1395 C C . SER A 1 173 ? 11.788 2.247 -6.489 1.00 88.38 173 SER A C 1
ATOM 1397 O O . SER A 1 173 ? 12.926 2.679 -6.664 1.00 88.38 173 SER A O 1
ATOM 1399 N N . GLN A 1 174 ? 11.487 0.953 -6.658 1.00 89.94 174 GLN A N 1
ATOM 1400 C CA . GLN A 1 174 ? 12.510 -0.037 -7.014 1.00 89.94 174 GLN A CA 1
ATOM 1401 C C . GLN A 1 174 ? 13.150 0.275 -8.375 1.00 89.94 174 GLN A C 1
ATOM 1403 O O . GLN A 1 174 ? 14.343 0.060 -8.568 1.00 89.94 174 GLN A O 1
ATOM 1408 N N . ALA A 1 175 ? 12.368 0.789 -9.328 1.00 89.69 175 ALA A N 1
ATOM 1409 C CA . ALA A 1 175 ? 12.862 1.220 -10.629 1.00 89.69 175 ALA A CA 1
ATOM 1410 C C . ALA A 1 175 ? 13.845 2.392 -10.492 1.00 89.69 175 ALA A C 1
ATOM 1412 O O . ALA A 1 175 ? 14.940 2.352 -11.054 1.00 89.69 175 ALA A O 1
ATOM 1413 N N . VAL A 1 176 ? 13.466 3.415 -9.723 1.00 87.81 176 VAL A N 1
ATOM 1414 C CA . VAL A 1 176 ? 14.277 4.602 -9.429 1.00 87.81 176 VAL A CA 1
ATOM 1415 C C . VAL A 1 176 ? 15.577 4.218 -8.731 1.00 87.81 176 VAL A C 1
ATOM 1417 O O . VAL A 1 176 ? 16.632 4.688 -9.146 1.00 87.81 176 VAL A O 1
ATOM 1420 N N . GLU A 1 177 ? 15.530 3.325 -7.743 1.00 87.12 177 GLU A N 1
ATOM 1421 C CA . GLU A 1 177 ? 16.714 2.852 -7.018 1.00 87.12 177 GLU A CA 1
ATOM 1422 C C . GLU A 1 177 ? 17.738 2.198 -7.956 1.00 87.12 177 GLU A C 1
ATOM 1424 O O . GLU A 1 177 ? 18.943 2.414 -7.817 1.00 87.12 177 GLU A O 1
ATOM 1429 N N . LYS A 1 178 ? 17.269 1.447 -8.962 1.00 86.31 178 LYS A N 1
ATOM 1430 C CA . LYS A 1 178 ? 18.152 0.857 -9.976 1.00 86.31 178 LYS A CA 1
ATOM 1431 C C . LYS A 1 178 ? 18.770 1.888 -10.912 1.00 86.31 178 LYS A C 1
ATOM 1433 O O . LYS A 1 178 ? 19.870 1.640 -11.389 1.00 86.31 178 LYS A O 1
ATOM 1438 N N . LEU A 1 179 ? 18.095 3.009 -11.168 1.00 85.81 179 LEU A N 1
ATOM 1439 C CA . LEU A 1 179 ? 18.536 4.017 -12.134 1.00 85.81 179 LEU A CA 1
ATOM 1440 C C . LEU A 1 179 ? 19.376 5.148 -11.514 1.00 85.81 179 LEU A C 1
ATOM 1442 O O . LEU A 1 179 ? 20.342 5.588 -12.126 1.00 85.81 179 LEU A O 1
ATOM 1446 N N . LEU A 1 180 ? 18.999 5.648 -10.334 1.00 79.19 180 LEU A N 1
ATOM 1447 C CA . LEU A 1 180 ? 19.525 6.891 -9.746 1.00 79.19 180 LEU A CA 1
ATOM 1448 C C . LEU A 1 180 ? 20.448 6.673 -8.535 1.00 79.19 180 LEU A C 1
ATOM 1450 O O . LEU A 1 180 ? 20.889 7.647 -7.930 1.00 79.19 180 LEU A O 1
ATOM 1454 N N . SER A 1 181 ? 20.809 5.420 -8.237 1.00 71.75 181 SER A N 1
ATOM 1455 C CA . SER A 1 181 ? 21.578 5.008 -7.051 1.00 71.75 181 SER A CA 1
ATOM 1456 C C . SER A 1 181 ? 20.847 5.245 -5.717 1.00 71.75 181 SER A C 1
ATOM 1458 O O . SER A 1 181 ? 19.939 6.070 -5.592 1.00 71.75 181 SER A O 1
ATOM 1460 N N . GLU A 1 182 ? 21.236 4.492 -4.685 1.00 69.25 182 GLU A N 1
ATOM 1461 C CA . GLU A 1 182 ? 20.538 4.485 -3.387 1.00 69.25 182 GLU A CA 1
ATOM 1462 C C . GLU A 1 182 ? 20.637 5.808 -2.613 1.00 69.25 182 GLU A C 1
ATOM 1464 O O . GLU A 1 182 ? 19.770 6.101 -1.795 1.00 69.25 182 GLU A O 1
ATOM 1469 N N . THR A 1 183 ? 21.666 6.615 -2.880 1.00 69.94 183 THR A N 1
ATOM 1470 C CA . THR A 1 183 ? 21.960 7.869 -2.167 1.00 69.94 183 THR A CA 1
ATOM 1471 C C . THR A 1 183 ? 21.230 9.090 -2.722 1.00 69.94 183 THR A C 1
ATOM 1473 O O . THR A 1 183 ? 21.371 10.188 -2.184 1.00 69.94 183 THR A O 1
ATOM 1476 N N . ALA A 1 184 ? 20.449 8.939 -3.793 1.00 79.81 184 ALA A N 1
ATOM 1477 C CA . ALA A 1 184 ? 19.641 10.036 -4.299 1.00 79.81 184 ALA A CA 1
ATOM 1478 C C . ALA A 1 184 ? 18.512 10.375 -3.309 1.00 79.81 184 ALA A C 1
ATOM 1480 O O . ALA A 1 184 ? 17.764 9.497 -2.881 1.00 79.81 184 ALA A O 1
ATOM 1481 N N . ILE A 1 185 ? 18.323 11.669 -3.028 1.00 81.69 185 ILE A N 1
ATOM 1482 C CA . ILE A 1 185 ? 17.241 12.202 -2.171 1.00 81.69 185 ILE A CA 1
ATOM 1483 C C . ILE A 1 185 ? 15.865 11.665 -2.603 1.00 81.69 185 ILE A C 1
ATOM 1485 O O . ILE A 1 185 ? 14.987 11.399 -1.780 1.00 81.69 185 ILE A O 1
ATOM 1489 N N . LEU A 1 186 ? 15.679 11.467 -3.913 1.00 79.31 186 LEU A N 1
ATOM 1490 C CA . LEU A 1 186 ? 14.458 10.895 -4.471 1.00 79.31 186 LEU A CA 1
ATOM 1491 C C . LEU A 1 186 ? 14.223 9.449 -4.003 1.00 79.31 186 LEU A C 1
ATOM 1493 O O . LEU A 1 186 ? 13.089 9.099 -3.686 1.00 79.31 186 LEU A O 1
ATOM 1497 N N . THR A 1 187 ? 15.274 8.630 -3.917 1.00 79.88 187 THR A N 1
ATOM 1498 C CA . THR A 1 187 ? 15.203 7.239 -3.446 1.00 79.88 187 THR A CA 1
ATOM 1499 C C . THR A 1 187 ? 14.835 7.182 -1.962 1.00 79.88 187 THR A C 1
ATOM 1501 O O . THR A 1 187 ? 13.964 6.407 -1.575 1.00 79.88 187 THR A O 1
ATOM 1504 N N . GLU A 1 188 ? 15.427 8.041 -1.128 1.00 77.56 188 GLU A N 1
ATOM 1505 C CA . GLU A 1 188 ? 15.102 8.130 0.304 1.00 77.56 188 GLU A CA 1
ATOM 1506 C C . GLU A 1 188 ? 13.652 8.585 0.536 1.00 77.56 188 GLU A C 1
ATOM 1508 O O . GLU A 1 188 ? 12.906 7.969 1.301 1.00 77.56 188 GLU A O 1
ATOM 1513 N N . THR A 1 189 ? 13.213 9.607 -0.203 1.00 79.94 189 THR A N 1
ATOM 1514 C CA . THR A 1 189 ? 11.831 10.102 -0.137 1.00 79.94 189 THR A CA 1
ATOM 1515 C C . THR A 1 189 ? 10.838 9.016 -0.558 1.00 79.94 189 THR A C 1
ATOM 1517 O O . THR A 1 189 ? 9.815 8.821 0.096 1.00 79.94 189 THR A O 1
ATOM 1520 N N . MET A 1 190 ? 11.141 8.263 -1.622 1.00 80.06 190 MET A N 1
ATOM 1521 C CA . MET A 1 190 ? 10.311 7.134 -2.051 1.00 80.06 190 MET A CA 1
ATOM 1522 C C . MET A 1 190 ? 10.257 6.035 -0.981 1.00 80.06 190 MET A C 1
ATOM 1524 O O . MET A 1 190 ? 9.169 5.544 -0.695 1.00 80.06 190 MET A O 1
ATOM 1528 N N . LYS A 1 191 ? 11.382 5.690 -0.336 1.00 79.69 191 LYS A N 1
ATOM 1529 C CA . LYS A 1 191 ? 11.423 4.705 0.764 1.00 79.69 191 LYS A CA 1
ATOM 1530 C C . LYS A 1 191 ? 10.521 5.113 1.936 1.00 79.69 191 LYS A C 1
ATOM 1532 O O . LYS A 1 191 ? 9.755 4.280 2.417 1.00 79.69 191 LYS A O 1
ATOM 1537 N N . SER A 1 192 ? 10.541 6.387 2.330 1.00 78.12 192 SER A N 1
ATOM 1538 C CA . SER A 1 192 ? 9.646 6.930 3.366 1.00 78.12 192 SER A CA 1
ATOM 1539 C C . SER A 1 192 ? 8.166 6.882 2.952 1.00 78.12 192 SER A C 1
ATOM 1541 O O . SER A 1 192 ? 7.299 6.457 3.711 1.00 78.12 192 SER A O 1
ATOM 1543 N N . LEU A 1 193 ? 7.846 7.208 1.696 1.00 79.88 193 LEU A N 1
ATOM 1544 C CA . LEU A 1 193 ? 6.475 7.063 1.188 1.00 79.88 193 LEU A CA 1
ATOM 1545 C C . LEU A 1 193 ? 6.010 5.596 1.167 1.00 79.88 193 LEU A C 1
ATOM 1547 O O . LEU A 1 193 ? 4.822 5.316 1.346 1.00 79.88 193 LEU A O 1
ATOM 1551 N N . MET A 1 194 ? 6.928 4.647 0.963 1.00 81.81 194 MET A N 1
ATOM 1552 C CA . MET A 1 194 ? 6.598 3.224 0.918 1.00 81.81 194 MET A CA 1
ATOM 1553 C C . MET A 1 194 ? 6.248 2.632 2.287 1.00 81.81 194 MET A C 1
ATOM 1555 O O . MET A 1 194 ? 5.470 1.674 2.319 1.00 81.81 194 MET A O 1
ATOM 1559 N N . SER A 1 195 ? 6.759 3.177 3.398 1.00 79.06 195 SER A N 1
ATOM 1560 C CA . SER A 1 195 ? 6.419 2.715 4.756 1.00 79.06 195 SER A CA 1
ATOM 1561 C C . SER A 1 195 ? 5.032 3.168 5.219 1.00 79.06 195 SER A C 1
ATOM 1563 O O . SER A 1 195 ? 4.417 2.493 6.046 1.00 79.06 195 SER A O 1
ATOM 1565 N N . TYR A 1 196 ? 4.490 4.235 4.623 1.00 79.25 196 TYR A N 1
ATOM 1566 C CA . TYR A 1 196 ? 3.196 4.803 5.003 1.00 79.25 196 TYR A CA 1
ATOM 1567 C C . TYR A 1 196 ? 2.028 3.823 4.835 1.00 79.25 196 TYR A C 1
ATOM 1569 O O . TYR A 1 196 ? 1.199 3.665 5.729 1.00 79.25 196 TYR A O 1
ATOM 1577 N N . VAL A 1 197 ? 1.934 3.137 3.693 1.00 79.12 197 VAL A N 1
ATOM 1578 C CA . VAL A 1 197 ? 0.748 2.316 3.388 1.00 79.12 197 VAL A CA 1
ATOM 1579 C C . VAL A 1 197 ? 0.654 1.026 4.204 1.00 79.12 197 VAL A C 1
ATOM 1581 O O . VAL A 1 197 ? -0.447 0.735 4.671 1.00 79.12 197 VAL A O 1
ATOM 1584 N N . PRO A 1 198 ? 1.730 0.251 4.443 1.00 74.62 198 PRO A N 1
ATOM 1585 C CA . PRO A 1 198 ? 1.676 -0.900 5.337 1.00 74.62 198 PRO A CA 1
ATOM 1586 C C . PRO A 1 198 ? 1.203 -0.488 6.732 1.00 74.62 198 PRO A C 1
ATOM 1588 O O . PRO A 1 198 ? 0.322 -1.135 7.299 1.00 74.62 198 PRO A O 1
ATOM 1591 N N . ASN A 1 199 ? 1.710 0.635 7.246 1.00 80.38 199 ASN A N 1
ATOM 1592 C CA . ASN A 1 199 ? 1.276 1.189 8.521 1.00 80.38 199 ASN A CA 1
ATOM 1593 C C . ASN A 1 199 ? -0.192 1.644 8.482 1.00 80.38 199 ASN A C 1
ATOM 1595 O O . ASN A 1 199 ? -0.962 1.283 9.374 1.00 80.38 199 ASN A O 1
ATOM 1599 N N . ALA A 1 200 ? -0.637 2.303 7.412 1.00 80.75 200 ALA A N 1
ATOM 1600 C CA . ALA A 1 200 ? -2.037 2.677 7.249 1.00 80.75 200 ALA A CA 1
ATOM 1601 C C . ALA A 1 200 ? -2.980 1.459 7.203 1.00 80.75 200 ALA A C 1
ATOM 1603 O O . ALA A 1 200 ? -4.040 1.477 7.829 1.00 80.75 200 ALA A O 1
ATOM 1604 N N . ILE A 1 201 ? -2.586 0.372 6.527 1.00 76.38 201 ILE A N 1
ATOM 1605 C CA . ILE A 1 201 ? -3.344 -0.889 6.500 1.00 76.38 201 ILE A CA 1
ATOM 1606 C C . ILE A 1 201 ? -3.437 -1.486 7.907 1.00 76.38 201 ILE A C 1
ATOM 1608 O O . ILE A 1 201 ? -4.521 -1.889 8.325 1.00 76.38 201 ILE A O 1
ATOM 1612 N N . LEU A 1 202 ? -2.332 -1.515 8.659 1.00 75.56 202 LEU A N 1
ATOM 1613 C CA . LEU A 1 202 ? -2.334 -1.995 10.043 1.00 75.56 202 LEU A CA 1
ATOM 1614 C C . LEU A 1 202 ? -3.259 -1.152 10.929 1.00 75.56 202 LEU A C 1
ATOM 1616 O O . LEU A 1 202 ? -4.037 -1.712 11.699 1.00 75.56 202 LEU A O 1
ATOM 1620 N N . GLY A 1 203 ? -3.224 0.175 10.792 1.00 83.00 203 GLY A N 1
ATOM 1621 C CA . GLY A 1 203 ? -4.131 1.073 11.506 1.00 83.00 203 GLY A CA 1
ATOM 1622 C C . GLY A 1 203 ? -5.597 0.818 11.158 1.00 83.00 203 GLY A C 1
ATOM 1623 O O . GLY A 1 203 ? -6.433 0.685 12.050 1.00 83.00 203 GLY A O 1
ATOM 1624 N N . LEU A 1 204 ? -5.908 0.661 9.870 1.00 81.50 204 LEU A N 1
ATOM 1625 C CA . LEU A 1 204 ? -7.262 0.352 9.416 1.00 81.50 204 LEU A CA 1
ATOM 1626 C C . LEU A 1 204 ? -7.751 -1.005 9.942 1.00 81.50 204 LEU A C 1
ATOM 1628 O O . LEU A 1 204 ? -8.888 -1.107 10.394 1.00 81.50 204 LEU A O 1
ATOM 1632 N N . LEU A 1 205 ? -6.905 -2.038 9.937 1.00 76.81 205 LEU A N 1
ATOM 1633 C CA . LEU A 1 205 ? -7.247 -3.348 10.501 1.00 76.81 205 LEU A CA 1
ATOM 1634 C C . LEU A 1 205 ? -7.580 -3.253 11.992 1.00 76.81 205 LEU A C 1
ATOM 1636 O O . LEU A 1 205 ? -8.565 -3.840 12.434 1.00 76.81 205 LEU A O 1
ATOM 1640 N N . VAL A 1 206 ? -6.800 -2.484 12.756 1.00 83.00 206 VAL A N 1
ATOM 1641 C CA . VAL A 1 206 ? -7.073 -2.242 14.179 1.00 83.00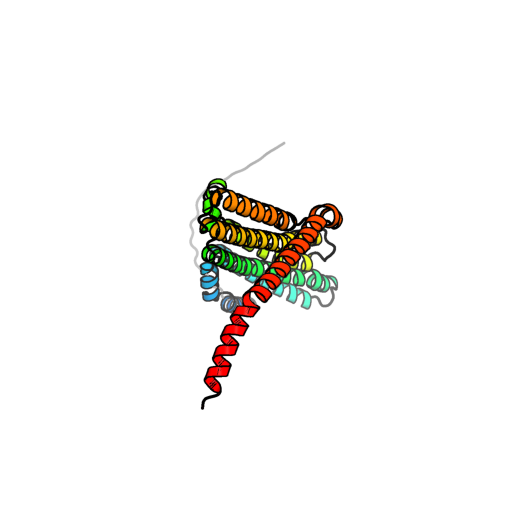 206 VAL A CA 1
ATOM 1642 C C . VAL A 1 206 ? -8.430 -1.556 14.374 1.00 83.00 206 VAL A C 1
ATOM 1644 O O . VAL A 1 206 ? -9.190 -1.993 15.237 1.00 83.00 206 VAL A O 1
ATOM 1647 N N . LEU A 1 207 ? -8.778 -0.558 13.547 1.00 85.12 207 LEU A N 1
ATOM 1648 C CA . LEU A 1 207 ? -10.106 0.079 13.576 1.00 85.12 207 LEU A CA 1
ATOM 1649 C C . LEU A 1 207 ? -11.239 -0.901 13.268 1.00 85.12 207 LEU A C 1
ATOM 1651 O O . LEU A 1 207 ? -12.270 -0.890 13.933 1.00 85.12 207 LEU A O 1
ATOM 1655 N N . LEU A 1 208 ? -11.076 -1.739 12.245 1.00 79.12 208 LEU A N 1
ATOM 1656 C CA . LEU A 1 208 ? -12.113 -2.699 11.869 1.00 79.12 208 LEU A CA 1
ATOM 1657 C C . LEU A 1 208 ? -12.338 -3.718 12.986 1.00 79.12 208 LEU A C 1
ATOM 1659 O O . LEU A 1 208 ? -13.477 -3.992 13.360 1.00 79.12 208 LEU A O 1
ATOM 1663 N N . ILE A 1 209 ? -11.256 -4.234 13.567 1.00 79.12 209 ILE A N 1
ATOM 1664 C CA . ILE A 1 209 ? -11.328 -5.179 14.682 1.00 79.12 209 ILE A CA 1
ATOM 1665 C C . ILE A 1 209 ? -11.987 -4.525 15.901 1.00 79.12 209 ILE A C 1
ATOM 1667 O O . ILE A 1 209 ? -12.848 -5.145 16.525 1.00 79.12 209 ILE A O 1
ATOM 1671 N N . SER A 1 210 ? -11.642 -3.277 16.237 1.00 84.94 210 SER A N 1
ATOM 1672 C CA . SER A 1 210 ? -12.255 -2.591 17.377 1.00 84.94 210 SER A CA 1
ATOM 1673 C C . SER A 1 210 ? -13.748 -2.338 17.171 1.00 84.94 210 SER A C 1
ATOM 1675 O O . SER A 1 210 ? -14.510 -2.529 18.114 1.00 84.94 210 SER A O 1
ATOM 1677 N N . LEU A 1 211 ? -14.183 -1.982 15.957 1.00 84.94 211 LEU A N 1
ATOM 1678 C CA . LEU A 1 211 ? -15.601 -1.819 15.620 1.00 84.94 211 LEU A CA 1
ATOM 1679 C C . LEU A 1 211 ? -16.376 -3.130 15.787 1.00 84.94 211 LEU A C 1
ATOM 1681 O O . LEU A 1 211 ? -17.437 -3.138 16.409 1.00 84.94 211 LEU A O 1
ATOM 1685 N N . VAL A 1 212 ? -15.826 -4.247 15.298 1.00 83.06 212 VAL A N 1
ATOM 1686 C CA . VAL A 1 212 ? -16.447 -5.575 15.444 1.00 83.06 212 VAL A CA 1
ATOM 1687 C C . VAL A 1 212 ? -16.549 -5.976 16.918 1.00 83.06 212 VAL A C 1
ATOM 1689 O O . VAL A 1 212 ? -17.592 -6.456 17.360 1.00 83.06 212 VAL A O 1
ATOM 1692 N N . ILE A 1 213 ? -15.487 -5.761 17.701 1.00 85.00 213 ILE A N 1
ATOM 1693 C CA . ILE A 1 213 ? -15.484 -6.065 19.139 1.00 85.00 213 ILE A CA 1
ATOM 1694 C C . ILE A 1 213 ? -16.476 -5.166 19.887 1.00 85.00 213 ILE A C 1
ATOM 1696 O O . ILE A 1 213 ? -17.188 -5.656 20.765 1.00 85.00 213 ILE A O 1
ATOM 1700 N N . ALA A 1 214 ? -16.543 -3.878 19.540 1.00 87.25 214 ALA A N 1
ATOM 1701 C CA . ALA A 1 214 ? -17.458 -2.917 20.147 1.00 87.25 214 ALA A CA 1
ATOM 1702 C C . ALA A 1 214 ? -18.917 -3.323 19.927 1.00 87.25 214 ALA A C 1
ATOM 1704 O O . ALA A 1 214 ? -19.674 -3.418 20.894 1.00 87.25 214 ALA A O 1
ATOM 1705 N N . ASP A 1 215 ? -19.288 -3.628 18.681 1.00 86.00 215 ASP A N 1
ATOM 1706 C CA . ASP A 1 215 ? -20.645 -4.052 18.339 1.00 86.00 215 ASP A CA 1
ATOM 1707 C C . ASP A 1 215 ? -20.999 -5.394 18.996 1.00 86.00 215 ASP A C 1
ATOM 1709 O O . ASP A 1 215 ? -22.060 -5.534 19.612 1.00 86.00 215 ASP A O 1
ATOM 1713 N N . PHE A 1 216 ? -20.076 -6.362 18.973 1.00 84.81 216 PHE A N 1
ATOM 1714 C CA . PHE A 1 216 ? -20.272 -7.640 19.653 1.00 84.81 216 PHE A CA 1
ATOM 1715 C C . PHE A 1 216 ? -20.504 -7.452 21.158 1.00 84.81 216 PHE A C 1
ATOM 1717 O O . PHE A 1 216 ? -21.455 -8.009 21.711 1.00 84.81 216 PHE A O 1
ATOM 1724 N N . ALA A 1 217 ? -19.667 -6.659 21.831 1.00 87.62 217 ALA A N 1
ATOM 1725 C CA . ALA A 1 217 ? -19.789 -6.400 23.262 1.00 87.62 217 ALA A CA 1
ATOM 1726 C C . ALA A 1 217 ? -21.104 -5.678 23.598 1.00 87.62 217 ALA A C 1
ATOM 1728 O O . ALA A 1 217 ? -21.833 -6.114 24.494 1.00 87.62 217 ALA A O 1
ATOM 1729 N N . ALA A 1 218 ? -21.446 -4.630 22.845 1.00 87.69 218 ALA A N 1
ATOM 1730 C CA . ALA A 1 218 ? -22.670 -3.859 23.034 1.00 87.69 218 ALA A CA 1
ATOM 1731 C C . ALA A 1 218 ? -23.921 -4.731 22.855 1.00 87.69 218 ALA A C 1
ATOM 1733 O O . ALA A 1 218 ? -24.794 -4.757 23.725 1.00 87.69 218 ALA A O 1
ATOM 1734 N N . ASN A 1 219 ? -23.980 -5.532 21.788 1.00 88.12 219 ASN A N 1
ATOM 1735 C CA . ASN A 1 219 ? -25.122 -6.403 21.514 1.00 88.12 219 ASN A CA 1
ATOM 1736 C C . ASN A 1 219 ? -25.307 -7.482 22.591 1.00 88.12 219 ASN A C 1
ATOM 1738 O O . ASN A 1 219 ? -26.439 -7.803 22.958 1.00 88.12 219 ASN A O 1
ATOM 1742 N N . ARG A 1 220 ? -24.225 -7.999 23.188 1.00 88.25 220 ARG A N 1
ATOM 1743 C CA . ARG A 1 220 ? -24.323 -8.936 24.324 1.00 88.25 220 ARG A CA 1
ATOM 1744 C C . ARG A 1 220 ? -24.902 -8.299 25.586 1.00 88.25 220 ARG A C 1
ATOM 1746 O O . ARG A 1 220 ? -25.545 -9.006 26.365 1.00 88.25 220 ARG A O 1
ATOM 1753 N N . ILE A 1 221 ? -24.691 -7.000 25.786 1.00 87.31 221 ILE A N 1
ATOM 1754 C CA . ILE A 1 221 ? -25.272 -6.248 26.903 1.00 87.31 221 ILE A CA 1
ATOM 1755 C C . ILE A 1 221 ? -26.749 -5.952 26.620 1.00 87.31 221 ILE A C 1
ATOM 1757 O O . ILE A 1 221 ? -27.581 -6.232 27.482 1.00 87.31 221 ILE A O 1
ATOM 1761 N N . ARG A 1 222 ? -27.091 -5.498 25.402 1.00 85.62 222 ARG A N 1
ATOM 1762 C CA . ARG A 1 222 ? -28.478 -5.186 24.992 1.00 85.62 222 ARG A CA 1
ATOM 1763 C C . ARG A 1 222 ? -29.440 -6.367 25.160 1.00 85.62 222 ARG A C 1
ATOM 1765 O O . ARG A 1 222 ? -30.586 -6.182 25.554 1.00 85.62 222 ARG A O 1
ATOM 1772 N N . VAL A 1 223 ? -28.981 -7.594 24.898 1.00 84.50 223 VAL A N 1
ATOM 1773 C CA . VAL A 1 223 ? -29.815 -8.811 25.009 1.00 84.50 223 VAL A CA 1
ATOM 1774 C C . VAL A 1 223 ? -30.186 -9.145 26.464 1.00 84.50 223 VAL A C 1
ATOM 1776 O O . VAL A 1 223 ? -31.154 -9.870 26.711 1.00 84.50 223 VAL A O 1
ATOM 1779 N N . ARG A 1 224 ? -29.464 -8.619 27.461 1.00 80.38 224 ARG A N 1
ATOM 1780 C CA . ARG A 1 224 ? -29.794 -8.844 28.874 1.00 80.38 224 ARG A CA 1
ATOM 1781 C C . ARG A 1 224 ? -30.875 -7.852 29.313 1.00 80.38 224 ARG A C 1
ATOM 1783 O O . ARG A 1 224 ? -30.676 -6.645 29.257 1.00 80.38 224 ARG A O 1
ATOM 1790 N N . ARG A 1 225 ? -32.010 -8.363 29.809 1.00 70.12 225 ARG A N 1
ATOM 1791 C CA . ARG A 1 225 ? -33.117 -7.559 30.369 1.00 70.12 225 ARG A CA 1
ATOM 1792 C C . ARG A 1 225 ? -32.756 -6.958 31.737 1.00 70.12 225 ARG A C 1
ATOM 1794 O O . ARG A 1 225 ? -33.325 -7.341 32.754 1.00 70.12 225 ARG A O 1
ATOM 1801 N N . VAL A 1 226 ? -31.792 -6.046 31.769 1.00 76.62 226 VAL A N 1
ATOM 1802 C CA . VAL A 1 226 ? -31.433 -5.244 32.949 1.00 76.62 226 VAL A CA 1
ATOM 1803 C C . VAL A 1 226 ? -31.873 -3.796 32.748 1.00 76.62 226 VAL A C 1
ATOM 1805 O O . VAL A 1 226 ? -31.743 -3.251 31.650 1.00 76.62 226 VAL A O 1
ATOM 1808 N N . SER A 1 227 ? -32.376 -3.154 33.808 1.00 69.38 227 SER A N 1
ATOM 1809 C CA . SER A 1 227 ? -32.578 -1.699 33.811 1.00 69.38 227 SER A CA 1
ATOM 1810 C C . SER A 1 227 ? -31.257 -1.010 33.462 1.00 69.38 227 SER A C 1
ATOM 1812 O O . SER A 1 227 ? -30.220 -1.373 34.009 1.00 69.38 227 SER A O 1
ATOM 1814 N N . PHE A 1 228 ? -31.298 -0.038 32.546 1.00 75.38 228 PHE A N 1
ATOM 1815 C CA . PHE A 1 228 ? -30.132 0.669 31.984 1.00 75.38 228 PHE A CA 1
ATOM 1816 C C . PHE A 1 228 ? -29.226 -0.131 31.027 1.00 75.38 228 PHE A C 1
ATOM 1818 O O . PHE A 1 228 ? -28.174 0.377 30.640 1.00 75.38 228 PHE A O 1
ATOM 1825 N N . GLY A 1 229 ? -29.630 -1.325 30.573 1.00 79.69 229 GLY A N 1
ATOM 1826 C CA . GLY A 1 229 ? -28.837 -2.131 29.630 1.00 79.69 229 GLY A CA 1
ATOM 1827 C C . GLY A 1 229 ? -28.442 -1.391 28.344 1.00 79.69 229 GLY A C 1
ATOM 1828 O O . GLY A 1 229 ? -27.304 -1.512 27.902 1.00 79.69 229 GLY A O 1
ATOM 1829 N N . GLU A 1 230 ? -29.332 -0.558 27.794 1.00 84.94 230 GLU A N 1
ATOM 1830 C CA . GLU A 1 230 ? -29.042 0.223 26.581 1.00 84.94 230 GLU A CA 1
ATOM 1831 C C . GLU A 1 230 ? -27.947 1.275 26.811 1.00 84.94 230 GLU A C 1
ATOM 1833 O O . GLU A 1 230 ? -27.021 1.405 26.015 1.00 84.94 230 GLU A O 1
ATOM 1838 N N . LEU A 1 231 ? -28.008 1.990 27.938 1.00 85.50 231 LEU A N 1
ATOM 1839 C CA . LEU A 1 231 ? -27.043 3.041 28.265 1.00 85.50 231 LEU A CA 1
ATOM 1840 C C . LEU A 1 231 ? -25.644 2.453 28.501 1.00 85.50 231 LEU A C 1
ATOM 1842 O O . LEU A 1 231 ? -24.649 2.991 28.020 1.00 85.50 231 LEU A O 1
ATOM 1846 N N . PHE A 1 232 ? -25.577 1.309 29.191 1.00 85.88 232 PHE A N 1
ATOM 1847 C CA . PHE A 1 232 ? -24.332 0.568 29.387 1.00 85.88 232 PHE A CA 1
ATOM 1848 C C . PHE A 1 232 ? -23.782 -0.010 28.082 1.00 85.88 232 PHE A C 1
ATOM 1850 O O . PHE A 1 232 ? -22.573 0.037 27.868 1.00 85.88 232 PHE A O 1
ATOM 1857 N N . ALA A 1 233 ? -24.643 -0.525 27.201 1.00 87.06 233 ALA A N 1
ATOM 1858 C CA . ALA A 1 233 ? -24.219 -1.031 25.900 1.00 87.06 233 ALA A CA 1
ATOM 1859 C C . ALA A 1 233 ? -23.570 0.074 25.058 1.00 87.06 233 ALA A C 1
ATOM 1861 O O . ALA A 1 233 ? -22.472 -0.127 24.546 1.00 87.06 233 ALA A O 1
ATOM 1862 N N . ILE A 1 234 ? -24.201 1.252 24.987 1.00 88.00 234 ILE A N 1
ATOM 1863 C CA . ILE A 1 234 ? -23.657 2.415 24.273 1.00 88.00 234 ILE A CA 1
ATOM 1864 C C . ILE A 1 234 ? -22.331 2.862 24.896 1.00 88.00 234 ILE A C 1
ATOM 1866 O O . ILE A 1 234 ? -21.367 3.096 24.172 1.00 88.00 234 ILE A O 1
ATOM 1870 N N . ALA A 1 235 ? -22.251 2.956 26.228 1.00 87.81 235 ALA A N 1
ATOM 1871 C CA . ALA A 1 235 ? -21.020 3.357 26.906 1.00 87.81 235 ALA A CA 1
ATOM 1872 C C . ALA A 1 235 ? -19.854 2.408 26.579 1.00 87.81 235 ALA A C 1
ATOM 1874 O O . ALA A 1 235 ? -18.759 2.862 26.255 1.00 87.81 235 ALA A O 1
ATOM 1875 N N . VAL A 1 236 ? -20.097 1.095 26.605 1.00 89.25 236 VAL A N 1
ATOM 1876 C CA . VAL A 1 236 ? -19.093 0.084 26.248 1.00 89.25 236 VAL A CA 1
ATOM 1877 C C . VAL A 1 236 ? -18.707 0.175 24.769 1.00 89.25 236 VAL A C 1
ATOM 1879 O O . VAL A 1 236 ? -17.516 0.149 24.463 1.00 89.25 236 VAL A O 1
ATOM 1882 N N . GLU A 1 237 ? -19.681 0.337 23.867 1.00 87.56 237 GLU A N 1
ATOM 1883 C CA . GLU A 1 237 ? -19.447 0.524 22.426 1.00 87.56 237 GLU A CA 1
ATOM 1884 C C . GLU A 1 237 ? -18.502 1.713 22.184 1.00 87.56 237 GLU A C 1
ATOM 1886 O O . GLU A 1 237 ? -17.454 1.567 21.556 1.00 87.56 237 GLU A O 1
ATOM 1891 N N . VAL A 1 238 ? -18.822 2.876 22.762 1.00 88.81 238 VAL A N 1
ATOM 1892 C CA . VAL A 1 238 ? -18.046 4.117 22.608 1.00 88.81 238 VAL A CA 1
ATOM 1893 C C . VAL A 1 238 ? -16.640 3.981 23.183 1.00 88.81 238 VAL A C 1
ATOM 1895 O O . VAL A 1 238 ? -15.682 4.407 22.542 1.00 88.81 238 VAL A O 1
ATOM 1898 N N . VAL A 1 239 ? -16.492 3.370 24.361 1.00 87.00 239 VAL A N 1
ATOM 1899 C CA . VAL A 1 239 ? -15.180 3.173 24.995 1.00 87.00 239 VAL A CA 1
ATOM 1900 C C . VAL A 1 239 ? -14.283 2.284 24.131 1.00 87.00 239 VAL A C 1
ATOM 1902 O O . VAL A 1 239 ? -13.125 2.630 23.898 1.00 87.00 239 VAL A O 1
ATOM 1905 N N . ILE A 1 240 ? -14.804 1.170 23.608 1.00 88.06 240 ILE A N 1
ATOM 1906 C CA . ILE A 1 240 ? -14.022 0.261 22.757 1.00 88.06 240 ILE A CA 1
ATOM 1907 C C . ILE A 1 240 ? -13.630 0.949 21.443 1.00 88.06 240 ILE A C 1
ATOM 1909 O O . ILE A 1 240 ? -12.475 0.849 21.026 1.00 88.06 240 ILE A O 1
ATOM 1913 N N . ILE A 1 241 ? -14.552 1.686 20.812 1.00 87.81 241 ILE A N 1
ATOM 1914 C CA . ILE A 1 241 ? -14.262 2.449 19.588 1.00 87.81 241 ILE A CA 1
ATOM 1915 C C . ILE A 1 241 ? -13.197 3.514 19.855 1.00 87.81 241 ILE A C 1
ATOM 1917 O O . ILE A 1 241 ? -12.237 3.601 19.094 1.00 87.81 241 ILE A O 1
ATOM 1921 N N . PHE A 1 242 ? -13.324 4.284 20.940 1.00 86.31 242 PHE A N 1
ATOM 1922 C CA . PHE A 1 242 ? -12.356 5.311 21.326 1.00 86.31 242 PHE A CA 1
ATOM 1923 C C . PHE A 1 242 ? -10.943 4.733 21.434 1.00 86.31 242 PHE A C 1
ATOM 1925 O O . PHE A 1 242 ? -10.013 5.245 20.811 1.00 86.31 242 PHE A O 1
ATOM 1932 N N . PHE A 1 243 ? -10.784 3.621 22.153 1.00 82.50 243 PHE A N 1
ATOM 1933 C CA . PHE A 1 243 ? -9.482 2.972 22.270 1.00 82.50 243 PHE A CA 1
ATOM 1934 C C . PHE A 1 243 ? -8.991 2.385 20.948 1.00 82.50 243 PHE A C 1
ATOM 1936 O O . PHE A 1 243 ? -7.815 2.520 20.627 1.00 82.50 243 PHE A O 1
ATOM 1943 N N . GLY A 1 244 ? -9.878 1.801 20.143 1.00 85.88 244 GLY A N 1
ATOM 1944 C CA . GLY A 1 244 ? -9.539 1.360 18.793 1.00 85.88 244 GLY A CA 1
ATOM 1945 C C . GLY A 1 244 ? -8.973 2.485 17.927 1.00 85.88 244 GLY A C 1
ATOM 1946 O O . GLY A 1 244 ? -7.942 2.305 17.283 1.00 85.88 244 GLY A O 1
ATOM 1947 N N . VAL A 1 245 ? -9.598 3.665 17.968 1.00 86.38 245 VAL A N 1
ATOM 1948 C CA . VAL A 1 245 ? -9.121 4.865 17.267 1.00 86.38 245 VAL A CA 1
ATOM 1949 C C . VAL A 1 245 ? -7.755 5.293 17.781 1.00 86.38 245 VAL A C 1
ATOM 1951 O O . VAL A 1 245 ? -6.854 5.502 16.974 1.00 86.38 245 VAL A O 1
ATOM 1954 N N . VAL A 1 246 ? -7.565 5.357 19.100 1.00 83.00 246 VAL A N 1
ATOM 1955 C CA . VAL A 1 246 ? -6.271 5.701 19.709 1.00 83.00 246 VAL A CA 1
ATOM 1956 C C . VAL A 1 246 ? -5.159 4.740 19.277 1.00 83.00 246 VAL A C 1
ATOM 1958 O O . VAL A 1 246 ? -4.050 5.186 19.001 1.00 83.00 246 VAL A O 1
ATOM 1961 N N . LEU A 1 247 ? -5.437 3.437 19.185 1.00 81.06 247 LEU A N 1
ATOM 1962 C CA . LEU A 1 247 ? -4.452 2.433 18.762 1.00 81.06 247 LEU A CA 1
ATOM 1963 C C . LEU A 1 247 ? -4.158 2.490 17.256 1.00 81.06 247 LEU A C 1
ATOM 1965 O O . LEU A 1 247 ? -3.045 2.184 16.826 1.00 81.06 247 LEU A O 1
ATOM 1969 N N . ALA A 1 248 ? -5.147 2.866 16.449 1.00 83.62 248 ALA A N 1
ATOM 1970 C CA . ALA A 1 248 ? -5.015 2.950 15.002 1.00 83.62 248 ALA A CA 1
ATOM 1971 C C . ALA A 1 248 ? -4.342 4.240 14.521 1.00 83.62 248 ALA A C 1
ATOM 1973 O O . ALA A 1 248 ? -3.616 4.213 13.526 1.00 83.62 248 ALA A O 1
ATOM 1974 N N . LEU A 1 249 ? -4.563 5.361 15.216 1.00 84.19 249 LEU A N 1
ATOM 1975 C CA . LEU A 1 249 ? -4.101 6.692 14.813 1.00 84.19 249 LEU A CA 1
ATOM 1976 C C . LEU A 1 249 ? -2.590 6.755 14.520 1.00 84.19 249 LEU A C 1
ATOM 1978 O O . LEU A 1 249 ? -2.228 7.197 13.430 1.00 84.19 249 LEU A O 1
ATOM 1982 N N . PRO A 1 250 ? -1.695 6.265 15.404 1.00 79.44 250 PRO A N 1
ATOM 1983 C CA . PRO A 1 250 ? -0.252 6.339 15.175 1.00 79.44 250 PRO A CA 1
ATOM 1984 C C . PRO A 1 250 ? 0.173 5.609 13.896 1.00 79.44 250 PRO A C 1
ATOM 1986 O O . PRO A 1 250 ? 1.062 6.059 13.179 1.00 79.44 250 PRO A O 1
ATOM 1989 N N . ARG A 1 251 ? -0.506 4.494 13.593 1.00 81.81 251 ARG A N 1
ATOM 1990 C CA . ARG A 1 251 ? -0.256 3.669 12.408 1.00 81.81 251 ARG A CA 1
ATOM 1991 C C . ARG A 1 251 ? -0.780 4.339 11.137 1.00 81.81 251 ARG A C 1
ATOM 1993 O O . ARG A 1 251 ? -0.103 4.318 10.120 1.00 81.81 251 ARG A O 1
ATOM 2000 N N . LEU A 1 252 ? -1.949 4.979 11.196 1.00 82.00 252 LEU A N 1
ATOM 2001 C CA . LEU A 1 252 ? -2.528 5.694 10.052 1.00 82.00 252 LEU A CA 1
ATOM 2002 C C . LEU A 1 252 ? -1.695 6.898 9.612 1.00 82.00 252 LEU A C 1
ATOM 2004 O O . LEU A 1 252 ? -1.627 7.188 8.423 1.00 82.00 252 LEU A O 1
ATOM 2008 N N . PHE A 1 253 ? -1.066 7.598 10.553 1.00 78.06 253 PHE A N 1
ATOM 2009 C CA . PHE A 1 253 ? -0.255 8.776 10.246 1.00 78.06 253 PHE A CA 1
ATOM 2010 C C . PHE A 1 253 ? 1.234 8.472 10.078 1.00 78.06 253 PHE A C 1
ATOM 2012 O O . PHE A 1 253 ? 1.996 9.401 9.829 1.00 78.06 253 PHE A O 1
ATOM 2019 N N . ASN A 1 254 ? 1.641 7.198 10.173 1.00 72.06 254 ASN A N 1
ATOM 2020 C CA . ASN A 1 254 ? 3.042 6.784 10.079 1.00 72.06 254 ASN A CA 1
ATOM 2021 C C . ASN A 1 254 ? 3.945 7.611 11.013 1.00 72.06 254 ASN A C 1
ATOM 2023 O O . ASN A 1 254 ? 5.012 8.082 10.616 1.00 72.06 254 ASN A O 1
ATOM 2027 N N . ILE A 1 255 ? 3.465 7.847 12.242 1.00 66.94 255 ILE A N 1
ATOM 2028 C CA . ILE A 1 255 ? 4.215 8.556 13.282 1.00 66.94 255 ILE A CA 1
ATOM 2029 C C . ILE A 1 255 ? 5.232 7.554 13.831 1.00 66.94 255 ILE A C 1
ATOM 2031 O O . ILE A 1 255 ? 5.032 6.941 14.878 1.00 66.94 255 ILE A O 1
ATOM 2035 N N . ASP A 1 256 ? 6.287 7.347 13.051 1.00 55.91 256 ASP A N 1
ATOM 2036 C CA . ASP A 1 256 ? 7.386 6.431 13.348 1.00 55.91 256 ASP A CA 1
ATOM 2037 C C . ASP A 1 256 ? 8.517 7.134 14.109 1.00 55.91 256 ASP A C 1
ATOM 2039 O O . ASP A 1 256 ? 9.526 6.498 14.408 1.00 55.91 256 ASP A O 1
ATOM 2043 N N . ASP A 1 257 ? 8.358 8.421 14.452 1.00 53.66 257 ASP A N 1
ATOM 2044 C CA . ASP A 1 257 ? 9.306 9.129 15.308 1.00 53.66 257 ASP A CA 1
ATOM 2045 C C . ASP A 1 257 ? 9.441 8.364 16.630 1.00 53.66 257 ASP A C 1
ATOM 2047 O O . ASP A 1 257 ? 8.485 8.326 17.420 1.00 53.66 257 ASP A O 1
ATOM 2051 N N . PRO A 1 258 ? 10.615 7.761 16.907 1.00 52.84 258 PRO A N 1
ATOM 2052 C CA . PRO A 1 258 ? 10.826 6.958 18.102 1.00 52.84 258 PRO A CA 1
ATOM 2053 C C . PRO A 1 258 ? 10.532 7.759 19.366 1.00 52.84 258 PRO A C 1
ATOM 2055 O O . PRO A 1 258 ? 10.090 7.190 20.354 1.00 52.84 258 PRO A O 1
ATOM 2058 N N . GLU A 1 259 ? 10.711 9.077 19.327 1.00 53.69 259 GLU A N 1
ATOM 2059 C CA . GLU A 1 259 ? 10.452 9.961 20.456 1.00 53.69 259 GLU A CA 1
ATOM 2060 C C . GLU A 1 259 ? 8.955 10.182 20.690 1.00 53.69 259 GLU A C 1
ATOM 2062 O O . GLU A 1 259 ? 8.496 9.962 21.807 1.00 53.69 259 GLU A O 1
ATOM 2067 N N . VAL A 1 260 ? 8.158 10.529 19.673 1.00 50.97 260 VAL A N 1
ATOM 2068 C CA . VAL A 1 260 ? 6.705 10.774 19.826 1.00 50.97 260 VAL A CA 1
ATOM 2069 C C . VAL A 1 260 ? 5.948 9.468 20.072 1.00 50.97 260 VAL A C 1
ATOM 2071 O O . VAL A 1 260 ? 5.042 9.405 20.917 1.00 50.97 260 VAL A O 1
ATOM 2074 N N . PHE A 1 261 ? 6.359 8.399 19.383 1.00 51.00 261 PHE A N 1
ATOM 2075 C CA . PHE A 1 261 ? 5.808 7.076 19.601 1.00 51.00 261 PHE A CA 1
ATOM 2076 C C . PHE A 1 261 ? 6.211 6.547 20.976 1.00 51.00 261 PHE A C 1
ATOM 2078 O O . PHE A 1 261 ? 5.342 6.059 21.666 1.00 51.00 261 PHE A O 1
ATOM 2085 N N . GLN A 1 262 ? 7.447 6.672 21.466 1.00 50.00 262 GLN A N 1
ATOM 2086 C CA . GLN A 1 262 ? 7.778 6.117 22.789 1.00 50.00 262 GLN A CA 1
ATOM 2087 C C . GLN A 1 262 ? 7.313 6.976 23.968 1.00 50.00 262 GLN A C 1
ATOM 2089 O O . GLN A 1 262 ? 7.004 6.406 25.008 1.00 50.00 262 GLN A O 1
ATOM 2094 N N . THR A 1 263 ? 7.226 8.305 23.845 1.00 53.31 263 THR A N 1
ATOM 2095 C CA . THR A 1 263 ? 6.894 9.169 24.999 1.00 53.31 263 THR A CA 1
ATOM 2096 C C . THR A 1 263 ? 5.401 9.374 25.228 1.00 53.31 263 THR A C 1
ATOM 2098 O O . THR A 1 263 ? 4.988 9.453 26.381 1.00 53.31 263 THR A O 1
ATOM 2101 N N . SER A 1 264 ? 4.578 9.450 24.174 1.00 51.41 264 SER A N 1
ATOM 2102 C CA . SER A 1 264 ? 3.173 9.872 24.323 1.00 51.41 264 SER A CA 1
ATOM 2103 C C . SER A 1 264 ? 2.168 8.791 23.923 1.00 51.41 264 SER A C 1
ATOM 2105 O O . SER A 1 264 ? 1.236 8.499 24.670 1.00 51.41 264 SER A O 1
ATOM 2107 N N . LEU A 1 265 ? 2.361 8.147 22.769 1.00 49.72 265 LEU A N 1
ATOM 2108 C CA . LEU A 1 265 ? 1.393 7.177 22.235 1.00 49.72 265 LEU A CA 1
ATOM 2109 C C . LEU A 1 265 ? 1.761 5.725 22.553 1.00 49.72 265 LEU A C 1
ATOM 2111 O O . LEU A 1 265 ? 0.885 4.896 22.763 1.00 49.72 265 LEU A O 1
ATOM 2115 N N . GLY A 1 266 ? 3.039 5.399 22.653 1.00 55.00 266 GLY A N 1
ATOM 2116 C CA . GLY A 1 266 ? 3.569 4.052 22.871 1.00 55.00 266 GLY A CA 1
ATOM 2117 C C . GLY A 1 266 ? 3.475 3.617 24.319 1.00 55.00 266 GLY A C 1
ATOM 2118 O O . GLY A 1 266 ? 3.127 2.467 24.554 1.00 55.00 266 GLY A O 1
ATOM 2119 N N . VAL A 1 267 ? 3.638 4.531 25.283 1.00 55.25 267 VAL A N 1
ATOM 2120 C CA . VAL A 1 267 ? 3.292 4.251 26.690 1.00 55.25 267 VAL A CA 1
ATOM 2121 C C . VAL A 1 267 ? 1.802 3.942 26.808 1.00 55.25 267 VAL A C 1
ATOM 2123 O O . VAL A 1 267 ? 1.422 2.990 27.486 1.00 55.25 267 VAL A O 1
ATOM 2126 N N . MET A 1 268 ? 0.953 4.698 26.104 1.00 53.56 268 MET A N 1
ATOM 2127 C CA . MET A 1 268 ? -0.494 4.485 26.094 1.00 53.56 268 MET A CA 1
ATOM 2128 C C . MET A 1 268 ? -0.851 3.151 25.420 1.00 53.56 268 MET A C 1
ATOM 2130 O O . MET A 1 268 ? -1.594 2.363 25.992 1.00 53.56 268 MET A O 1
ATOM 2134 N N . THR A 1 269 ? -0.249 2.844 24.268 1.00 60.47 269 THR A N 1
ATOM 2135 C CA . THR A 1 269 ? -0.451 1.600 23.504 1.00 60.47 269 THR A CA 1
ATOM 2136 C C . THR A 1 269 ? 0.049 0.373 24.273 1.00 60.47 269 THR A C 1
ATOM 2138 O O . THR A 1 269 ? -0.662 -0.624 24.351 1.00 60.47 269 THR A O 1
ATOM 2141 N N . GLN A 1 270 ? 1.234 0.437 24.891 1.00 64.88 270 GLN A N 1
ATOM 2142 C CA . GLN A 1 270 ? 1.799 -0.654 25.696 1.00 64.88 270 GLN A CA 1
ATOM 2143 C C . GLN A 1 270 ? 0.990 -0.886 26.968 1.00 64.88 270 GLN A C 1
ATOM 2145 O O . GLN A 1 270 ? 0.654 -2.024 27.286 1.00 64.88 270 GLN A O 1
ATOM 2150 N N . SER A 1 271 ? 0.612 0.188 27.663 1.00 64.69 271 SER A N 1
ATOM 2151 C CA . SER A 1 271 ? -0.256 0.102 28.840 1.00 64.69 271 SER A CA 1
ATOM 2152 C C . SER A 1 271 ? -1.610 -0.510 28.472 1.00 64.69 271 SER A C 1
ATOM 2154 O O . SER A 1 271 ? -2.156 -1.313 29.227 1.00 64.69 271 SER A O 1
ATOM 2156 N N . PHE A 1 272 ? -2.121 -0.209 27.275 1.00 65.31 272 PHE A N 1
ATOM 2157 C CA . PHE A 1 272 ? -3.350 -0.802 26.761 1.00 65.31 272 PHE A CA 1
ATOM 2158 C C . PHE A 1 272 ? -3.198 -2.274 26.378 1.00 65.31 272 PHE A C 1
ATOM 2160 O O . PHE A 1 272 ? -4.067 -3.081 26.694 1.00 65.31 272 PHE A O 1
ATOM 2167 N N . GLN A 1 273 ? -2.086 -2.653 25.746 1.00 64.88 273 GLN A N 1
ATOM 2168 C CA . GLN A 1 273 ? -1.769 -4.054 25.472 1.00 64.88 273 GLN A CA 1
ATOM 2169 C C . GLN A 1 273 ? -1.683 -4.856 26.770 1.00 64.88 273 GLN A C 1
ATOM 2171 O O . GLN A 1 273 ? -2.266 -5.932 26.849 1.00 64.88 273 GLN A O 1
ATOM 2176 N N . ILE A 1 274 ? -1.040 -4.311 27.805 1.00 75.12 274 ILE A N 1
ATOM 2177 C CA . ILE A 1 274 ? -0.974 -4.932 29.133 1.00 75.12 274 ILE A CA 1
ATOM 2178 C C . ILE A 1 274 ? -2.379 -5.072 29.737 1.00 75.12 274 ILE A C 1
ATOM 2180 O O . ILE A 1 274 ? -2.704 -6.132 30.267 1.00 75.12 274 ILE A O 1
ATOM 2184 N N . LEU A 1 275 ? -3.238 -4.056 29.614 1.00 73.44 275 LEU A N 1
ATOM 2185 C CA . LEU A 1 275 ? -4.630 -4.108 3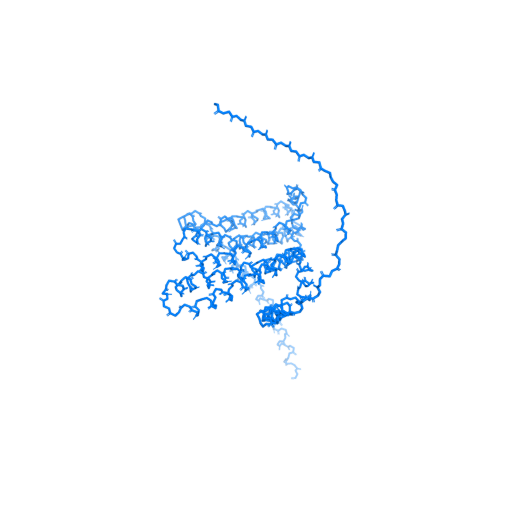0.077 1.00 73.44 275 LEU A CA 1
ATOM 2186 C C . LEU A 1 275 ? -5.455 -5.169 29.339 1.00 73.44 275 LEU A C 1
ATOM 2188 O O . LEU A 1 275 ? -6.119 -5.977 29.982 1.00 73.44 275 LEU A O 1
ATOM 2192 N N . ILE A 1 276 ? -5.396 -5.205 28.005 1.00 71.94 276 ILE A N 1
ATOM 2193 C CA . ILE A 1 276 ? -6.109 -6.198 27.189 1.00 71.94 276 ILE A CA 1
ATOM 2194 C C . ILE A 1 276 ? -5.600 -7.604 27.498 1.00 71.94 276 ILE A C 1
ATOM 2196 O O . ILE A 1 276 ? -6.408 -8.510 27.675 1.00 71.94 276 ILE A O 1
ATOM 2200 N N . VAL A 1 277 ? -4.283 -7.794 27.599 1.00 74.56 277 VAL A N 1
ATOM 2201 C CA . VAL A 1 277 ? -3.686 -9.080 27.978 1.00 74.56 277 VAL A CA 1
ATOM 2202 C C . VAL A 1 277 ? -4.133 -9.470 29.385 1.00 74.56 277 VAL A C 1
ATOM 2204 O O . VAL A 1 277 ? -4.542 -10.607 29.592 1.00 74.56 277 VAL A O 1
ATOM 2207 N N . GLY A 1 278 ? -4.151 -8.533 30.333 1.00 81.12 278 GLY A N 1
ATOM 2208 C CA . GLY A 1 278 ? -4.644 -8.760 31.689 1.00 81.12 278 GLY A CA 1
ATOM 2209 C C 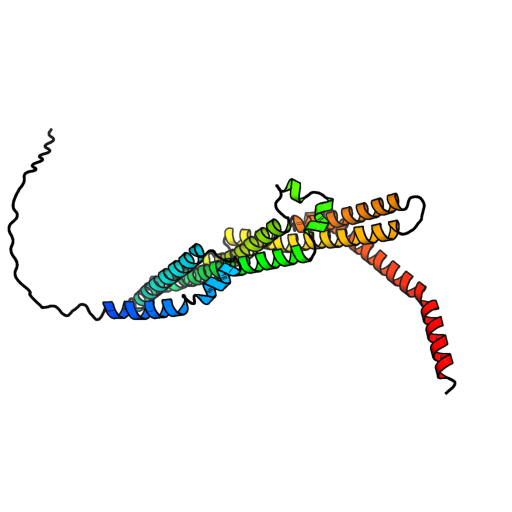. GLY A 1 278 ? -6.116 -9.175 31.725 1.00 81.12 278 GLY A C 1
ATOM 2210 O O . GLY A 1 278 ? -6.463 -10.154 32.383 1.00 81.12 278 GLY A O 1
ATOM 2211 N N . ILE A 1 279 ? -6.981 -8.492 30.970 1.00 75.06 279 ILE A N 1
ATOM 2212 C CA . ILE A 1 279 ? -8.406 -8.832 30.846 1.00 75.06 279 ILE A CA 1
ATOM 2213 C C . ILE A 1 279 ? -8.578 -10.189 30.159 1.00 75.06 279 ILE A C 1
ATOM 2215 O O . ILE A 1 279 ? -9.364 -11.011 30.625 1.00 75.06 279 ILE A O 1
ATOM 2219 N N . ALA A 1 280 ? -7.837 -10.456 29.083 1.00 74.56 280 ALA A N 1
ATOM 2220 C CA . ALA A 1 280 ? -7.889 -11.720 28.357 1.00 74.56 280 ALA A CA 1
ATOM 2221 C C . ALA A 1 280 ? -7.463 -12.894 29.247 1.00 74.56 280 ALA A C 1
ATOM 2223 O O . ALA A 1 280 ? -8.149 -13.913 29.286 1.00 74.56 280 ALA A O 1
ATOM 2224 N N . VAL A 1 281 ? -6.382 -12.732 30.014 1.00 83.75 281 VAL A N 1
ATOM 2225 C CA . VAL A 1 281 ? -5.914 -13.721 30.992 1.00 83.75 281 VAL A CA 1
ATOM 2226 C C . VAL A 1 281 ? -6.939 -13.897 32.113 1.00 83.75 281 VAL A C 1
ATOM 2228 O O . VAL A 1 281 ? -7.288 -15.027 32.446 1.00 83.75 281 VAL A O 1
ATOM 2231 N N . GLY A 1 282 ? -7.485 -12.807 32.654 1.00 83.69 282 GLY A N 1
ATOM 2232 C CA . GLY A 1 282 ? -8.519 -12.857 33.688 1.00 83.69 282 GLY A CA 1
ATOM 2233 C C . GLY A 1 282 ? -9.781 -13.591 33.227 1.00 83.69 282 GLY A C 1
ATOM 2234 O O . GLY A 1 282 ? -10.283 -14.462 33.936 1.00 83.69 282 GLY A O 1
ATOM 2235 N N . LEU A 1 283 ? -10.260 -13.305 32.013 1.00 82.06 283 LEU A N 1
ATOM 2236 C CA . LEU A 1 283 ? -11.390 -14.004 31.398 1.00 82.06 283 LEU A CA 1
ATOM 2237 C C . LEU A 1 283 ? -11.068 -15.473 31.119 1.00 82.06 283 LEU A C 1
ATOM 2239 O O . LEU A 1 283 ? -11.896 -16.332 31.409 1.00 82.06 283 LEU A O 1
ATOM 2243 N N . ALA A 1 284 ? -9.874 -15.779 30.608 1.00 82.06 284 ALA A N 1
ATOM 2244 C CA . ALA A 1 284 ? -9.443 -17.154 30.371 1.00 82.06 284 ALA A CA 1
ATOM 2245 C C . ALA A 1 284 ? -9.437 -17.973 31.672 1.00 82.06 284 ALA A C 1
ATOM 2247 O O . ALA A 1 284 ? -9.941 -19.096 31.694 1.00 82.06 284 ALA A O 1
ATOM 2248 N N . ILE A 1 285 ? -8.945 -17.395 32.773 1.00 88.19 285 ILE A N 1
ATOM 2249 C CA . ILE A 1 285 ? -8.954 -18.027 34.098 1.00 88.19 285 ILE A CA 1
ATOM 2250 C C . ILE A 1 285 ? -10.387 -18.174 34.622 1.00 88.19 285 ILE A C 1
ATOM 2252 O O . ILE A 1 285 ? -10.757 -19.252 35.083 1.00 88.19 285 ILE A O 1
ATOM 2256 N N . ALA A 1 286 ? -11.212 -17.128 34.532 1.00 85.06 286 ALA A N 1
ATOM 2257 C CA . ALA A 1 286 ? -12.594 -17.160 35.009 1.00 85.06 286 ALA A CA 1
ATOM 2258 C C . ALA A 1 286 ? -13.437 -18.210 34.268 1.00 85.06 286 ALA A C 1
ATOM 2260 O O . ALA A 1 286 ? -14.182 -18.963 34.894 1.00 85.06 286 ALA A O 1
ATOM 2261 N N . ILE A 1 287 ? -13.284 -18.305 32.944 1.00 88.88 287 ILE A N 1
ATOM 2262 C CA . ILE A 1 287 ? -13.928 -19.329 32.114 1.00 88.88 287 ILE A CA 1
ATOM 2263 C C . ILE A 1 287 ? -13.370 -20.715 32.467 1.00 88.88 287 ILE A C 1
ATOM 2265 O O . ILE A 1 287 ? -14.143 -21.639 32.711 1.00 88.88 287 ILE A O 1
ATOM 2269 N N . GLY A 1 288 ? -12.045 -20.864 32.560 1.00 88.50 288 GLY A N 1
ATOM 2270 C CA . GLY A 1 288 ? -11.401 -22.138 32.892 1.00 88.50 288 GLY A CA 1
ATOM 2271 C C . GLY A 1 288 ? -11.838 -22.701 34.248 1.00 88.50 288 GLY A C 1
ATOM 2272 O O . GLY A 1 288 ? -12.161 -23.883 34.355 1.00 88.50 288 GLY A O 1
ATOM 2273 N N . LEU A 1 289 ? -11.918 -21.851 35.274 1.00 91.38 289 LEU A N 1
ATOM 2274 C CA . LEU A 1 289 ? -12.402 -22.240 36.599 1.00 91.38 289 LEU A CA 1
ATOM 2275 C C . LEU A 1 289 ? -13.923 -22.431 36.626 1.00 91.38 289 LEU A C 1
ATOM 2277 O O . LEU A 1 289 ? -14.396 -23.380 37.242 1.00 91.38 289 LEU A O 1
ATOM 2281 N N . GLY A 1 290 ? -14.691 -21.591 35.928 1.00 88.69 290 GLY A N 1
ATOM 2282 C CA . GLY A 1 290 ? -16.152 -21.689 35.878 1.00 88.69 290 GLY A CA 1
ATOM 2283 C C . GLY A 1 290 ? -16.666 -22.960 35.191 1.00 88.69 290 GLY A C 1
ATOM 2284 O O . GLY A 1 290 ? -17.690 -23.510 35.593 1.00 88.69 290 GLY A O 1
ATOM 2285 N N . LEU A 1 291 ? -15.948 -23.475 34.186 1.00 90.94 291 LEU A N 1
ATOM 2286 C CA . LEU A 1 291 ? -16.295 -24.744 33.537 1.00 90.94 291 LEU A CA 1
ATOM 2287 C C . LEU A 1 291 ? -15.776 -25.984 34.279 1.00 90.94 291 LEU A C 1
ATOM 2289 O O . LEU A 1 291 ? -16.248 -27.086 33.986 1.00 90.94 291 LEU A O 1
ATOM 2293 N N . LYS A 1 292 ? -14.856 -25.832 35.240 1.00 89.81 292 LYS A N 1
ATOM 2294 C CA . LYS A 1 292 ? -14.198 -26.945 35.945 1.00 89.81 292 LYS A CA 1
ATOM 2295 C C . LYS A 1 292 ? -15.201 -27.957 36.498 1.00 89.81 292 LYS A C 1
ATOM 2297 O O . LYS A 1 292 ? -15.095 -29.150 36.211 1.00 89.81 292 LYS A O 1
ATOM 2302 N N . ASP A 1 293 ? -16.200 -27.480 37.235 1.00 89.38 293 ASP A N 1
ATOM 2303 C CA . ASP A 1 293 ? -17.167 -28.352 37.910 1.00 89.38 293 ASP A CA 1
ATOM 2304 C C . ASP A 1 293 ? -18.153 -28.991 36.923 1.00 89.38 293 ASP A C 1
ATOM 2306 O O . ASP A 1 293 ? -18.556 -30.145 37.085 1.00 89.38 293 ASP A O 1
ATOM 2310 N N . SER A 1 294 ? -18.498 -28.278 35.846 1.00 87.44 294 SER A N 1
ATOM 2311 C CA . SER A 1 294 ? -19.368 -28.799 34.785 1.00 87.44 294 SER A CA 1
ATOM 2312 C C . SER A 1 294 ? -18.689 -29.926 34.005 1.00 87.44 294 SER A C 1
ATOM 2314 O O . SER A 1 294 ? -19.302 -30.966 33.762 1.00 87.44 294 SER A O 1
ATOM 2316 N N . ILE A 1 295 ? -17.406 -29.760 33.670 1.00 87.62 295 ILE A N 1
ATOM 2317 C CA . ILE A 1 295 ? -16.603 -30.787 32.993 1.00 87.62 295 ILE A CA 1
ATOM 2318 C C . ILE A 1 295 ? -16.388 -31.988 33.920 1.00 87.62 295 ILE A C 1
ATOM 2320 O O . ILE A 1 295 ? -16.570 -33.127 33.488 1.00 87.62 295 ILE A O 1
ATOM 2324 N N . ALA A 1 296 ? -16.081 -31.757 35.200 1.00 90.06 296 ALA A N 1
ATOM 2325 C CA . ALA A 1 296 ? -15.922 -32.827 36.185 1.00 90.06 296 ALA A CA 1
ATOM 2326 C C . ALA A 1 296 ? -17.198 -33.676 36.323 1.00 90.06 296 ALA A C 1
ATOM 2328 O O . ALA A 1 296 ? -17.133 -34.906 36.356 1.00 90.06 296 ALA A O 1
ATOM 2329 N N . LYS A 1 297 ? -18.372 -33.033 36.323 1.00 88.56 297 LYS A N 1
ATOM 2330 C CA . LYS A 1 297 ? -19.671 -33.712 36.416 1.00 88.56 297 LYS A CA 1
ATOM 2331 C C . LYS A 1 297 ? -20.012 -34.529 35.167 1.00 88.56 297 LYS A C 1
ATOM 2333 O O . LYS A 1 297 ? -20.573 -35.616 35.292 1.00 88.56 297 LYS A O 1
ATOM 2338 N N . VAL A 1 298 ? -19.685 -34.034 33.972 1.00 86.75 298 VAL A N 1
ATOM 2339 C CA . VAL A 1 298 ? -19.882 -34.781 32.713 1.00 86.75 298 VAL A CA 1
ATOM 2340 C C . VAL A 1 298 ? -18.900 -35.952 32.616 1.00 86.75 298 VAL A C 1
ATOM 2342 O O . VAL A 1 298 ? -19.306 -37.062 32.281 1.00 86.75 298 VAL A O 1
ATOM 2345 N N . GLY A 1 299 ? -17.634 -35.742 32.986 1.00 83.50 299 GLY A N 1
ATOM 2346 C CA . GLY A 1 299 ? -16.617 -36.795 33.007 1.00 83.50 299 GLY A CA 1
ATOM 2347 C C . GLY A 1 299 ? -16.920 -37.913 34.009 1.00 83.50 299 GLY A C 1
ATOM 2348 O O . GLY A 1 299 ? -16.695 -39.081 33.702 1.00 83.50 299 GLY A O 1
ATOM 2349 N N . GLY A 1 300 ? -17.483 -37.582 35.177 1.00 82.75 300 GLY A N 1
ATOM 2350 C CA . GLY A 1 300 ? -17.916 -38.574 36.168 1.00 82.75 300 GLY A CA 1
ATOM 2351 C C . GLY A 1 300 ? -19.009 -39.505 35.635 1.00 82.75 300 GLY A C 1
ATOM 2352 O O . GLY A 1 300 ? -18.878 -40.722 35.724 1.00 82.75 300 GLY A O 1
ATOM 2353 N N . LYS A 1 301 ? -20.027 -38.941 34.971 1.00 77.50 301 LYS A N 1
ATOM 2354 C CA . LYS A 1 301 ? -21.135 -39.715 34.385 1.00 77.50 301 LYS A CA 1
ATOM 2355 C C . LYS A 1 301 ? -20.694 -40.661 33.267 1.00 77.50 301 LYS A C 1
ATOM 2357 O O . LYS A 1 301 ? -21.259 -41.739 33.121 1.00 77.50 301 LYS A O 1
ATOM 2362 N N . LEU A 1 302 ? -19.687 -40.274 32.483 1.00 76.19 302 LEU A N 1
ATOM 2363 C CA . LEU A 1 302 ? -19.133 -41.134 31.433 1.00 76.19 302 LEU A CA 1
ATOM 2364 C C . LEU A 1 302 ? -18.340 -42.313 32.013 1.00 76.19 302 LEU A C 1
ATOM 2366 O O . LEU A 1 302 ? -18.404 -43.405 31.460 1.00 76.19 302 LEU A O 1
ATOM 2370 N N . ARG A 1 303 ? -17.644 -42.118 33.141 1.00 73.25 303 ARG A N 1
ATOM 2371 C CA . ARG A 1 303 ? -16.878 -43.183 33.815 1.00 73.25 303 ARG A CA 1
ATOM 2372 C C . ARG A 1 303 ? -17.771 -44.214 34.502 1.00 73.25 303 ARG A C 1
ATOM 2374 O O . ARG A 1 303 ? -17.421 -45.390 34.513 1.00 73.25 303 ARG A O 1
ATOM 2381 N N . GLU A 1 304 ? -18.914 -43.795 35.038 1.00 67.94 304 GLU A N 1
ATOM 2382 C CA . GLU A 1 304 ? -19.898 -44.704 35.643 1.00 67.94 304 GLU A CA 1
ATOM 2383 C C . GLU A 1 304 ? -20.639 -45.549 34.592 1.00 67.94 304 GLU A C 1
ATOM 2385 O O . GLU A 1 304 ? -20.927 -46.716 34.842 1.00 67.94 304 GLU A O 1
ATOM 2390 N N . GLY A 1 305 ? -20.881 -45.008 33.391 1.00 63.59 305 GLY A N 1
ATOM 2391 C CA . GLY A 1 305 ? -21.538 -45.731 32.293 1.00 63.59 305 GLY A CA 1
ATOM 2392 C C . GLY A 1 305 ? -20.674 -46.794 31.599 1.00 63.59 305 GLY A C 1
ATOM 2393 O O . GLY A 1 305 ? -21.216 -47.719 31.004 1.00 63.59 305 GLY A O 1
ATOM 2394 N N . THR A 1 306 ? -19.343 -46.705 31.682 1.00 61.34 306 THR A N 1
ATOM 2395 C CA . THR A 1 306 ? -18.408 -47.678 31.074 1.00 61.34 306 THR A CA 1
ATOM 2396 C C . THR A 1 306 ? -17.958 -48.797 32.021 1.00 61.34 306 THR A C 1
ATOM 2398 O O . THR A 1 306 ? -17.214 -49.675 31.602 1.00 61.34 306 THR A O 1
ATOM 2401 N N . GLY A 1 307 ? -18.370 -48.766 33.294 1.00 59.56 307 GLY A N 1
ATOM 2402 C CA . GLY A 1 307 ? -17.981 -49.748 34.317 1.00 59.56 307 GLY A CA 1
ATOM 2403 C C . GLY A 1 307 ? -18.987 -50.879 34.569 1.00 59.56 307 GLY A C 1
ATOM 2404 O O . GLY A 1 307 ? -18.798 -51.632 35.519 1.00 59.56 307 GLY A O 1
ATOM 2405 N N . GLN A 1 308 ? -20.061 -50.984 33.776 1.00 55.38 308 GLN A N 1
ATOM 2406 C CA . GLN A 1 308 ? -21.096 -52.030 33.901 1.00 55.38 308 GLN A CA 1
ATOM 2407 C C . GLN A 1 308 ? -21.193 -52.955 32.667 1.00 55.38 308 GLN A C 1
ATOM 2409 O O . GLN A 1 308 ? -22.253 -53.523 32.414 1.00 55.38 308 GLN A O 1
ATOM 2414 N N . GLY A 1 309 ? -20.111 -53.092 31.891 1.00 51.47 309 GLY A N 1
ATOM 2415 C CA . GLY A 1 309 ? -20.001 -54.041 30.774 1.00 51.47 309 GLY A CA 1
ATOM 2416 C C . GLY A 1 309 ? -19.119 -55.227 31.123 1.00 51.47 309 GLY A C 1
ATOM 2417 O O . GLY A 1 309 ? -17.996 -54.965 31.607 1.00 51.47 309 GLY A O 1
#

Radius of gyration: 35.52 Å; chains: 1; bounding box: 71×105×111 Å

pLDDT: mean 73.36, std 17.0, range [27.66, 91.44]

Foldseek 3Di:
DDDDDDDDDDDDDDDDDDDDDDDDDPDDPPVVVVVVVVLVVLCVVLPPVVVVVVLVVLVLDPPVRSVVLSVVVSVLVVVLVVLVVVVVVCPPDPVSVCCCVQAVVLLVLLSVLLSVLSSVLSNQLSVQLVVCVVVVVVVLCVVVVVCVVVVNDGPSNVVSNVSSVLSSLVSNLVSCCSRVPCPDPVNVVSVLVNQQVVLLVVLVVLLVVLQVVLQVQLVVQVPDPDVCSNVVSVVSSVVSNVVSNLLSVCSNRVVVPCCCCVPPSVVVNVVVVVVVVVVVVVVVVCVVVVCVVVVVVVVVVVVVVVPPD